Protein AF-A0A496REU6-F1 (afdb_monomer_lite)

Sequence (240 aa):
MQTIINQVLKFLKTIQIKPYLKYILNIKYWYVGDNMYIAKHKRVVKLPHREIDLGDWYLTDFIQPNSYGAESVTWEAWKRLINLYNNDIQQFIKLANIIGLYNMYIKELWNVVNVKIKYRYDDPIFQTSDFWLLPNETWYQKHGDCEDTTFLLLSAIYKVKEGWKDDIIAKEAIEYGCIGYYIDYKGTPYGHAFIIRRTDRIANGKWLWIETTLENEVPQYIWYLADFNKLIPVYFFTDV

Foldseek 3Di:
DVVVVVVVVVVVVVDDDDPPPPPPDDDDDDDDDDDDPFDWDWAWFDAPVDIDTPGIHTLQNLAALPDPLLVVLLVQLVVVLVVVCVVDVPVSVVLCVQQNPLLLSLLSSLQSLLAQAAEDDDDPRRVDPDNADRSNRRSVVSYDHQRNLLNVSNSNSVNVLVVCVVPPQSVQKDKKWFWDWFQDPVRDTDIGIWMWMFTCSPPNGAIWTRRRNHNHRDDSNDTHGDDCVGVPGDDIYDND

Structure (mmCIF, N/CA/C/O backbone):
data_AF-A0A496REU6-F1
#
_entry.id   AF-A0A496REU6-F1
#
loop_
_atom_site.group_PDB
_atom_site.id
_atom_site.type_symbol
_atom_site.label_atom_id
_atom_site.label_alt_id
_atom_site.label_comp_id
_atom_site.label_asym_id
_atom_site.label_entity_id
_atom_site.label_seq_id
_atom_site.pdbx_PDB_ins_code
_atom_site.Cartn_x
_atom_site.Cartn_y
_atom_site.Cartn_z
_atom_site.occupancy
_atom_site.B_iso_or_equiv
_atom_site.auth_seq_id
_atom_site.auth_comp_id
_atom_site.auth_asym_id
_atom_site.auth_atom_id
_atom_site.pdbx_PDB_model_num
ATOM 1 N N . MET A 1 1 ? 11.543 12.760 21.406 1.00 35.44 1 MET A N 1
ATOM 2 C CA . MET A 1 1 ? 11.556 11.301 21.660 1.00 35.44 1 MET A CA 1
ATOM 3 C C . MET A 1 1 ? 10.863 10.958 22.983 1.00 35.44 1 MET A C 1
ATOM 5 O O . MET A 1 1 ? 9.830 10.306 22.938 1.00 35.44 1 MET A O 1
ATOM 9 N N . GLN A 1 2 ? 11.303 11.509 24.125 1.00 26.48 2 GLN A N 1
ATOM 10 C CA . GLN A 1 2 ? 10.657 11.308 25.440 1.00 26.48 2 GLN A CA 1
ATOM 11 C C . GLN A 1 2 ? 9.178 11.756 25.504 1.00 26.48 2 GLN A C 1
ATOM 13 O O . GLN A 1 2 ? 8.355 11.132 26.165 1.00 26.48 2 GLN A O 1
ATOM 18 N N . THR A 1 3 ? 8.810 12.809 24.769 1.00 36.19 3 THR A N 1
ATOM 19 C CA . THR A 1 3 ? 7.444 13.368 24.740 1.00 36.19 3 THR A CA 1
ATOM 20 C C . THR A 1 3 ? 6.438 12.472 24.009 1.00 36.19 3 THR A C 1
ATOM 22 O O . THR A 1 3 ? 5.288 12.381 24.425 1.00 36.19 3 THR A O 1
ATOM 25 N N . ILE A 1 4 ? 6.886 11.764 22.966 1.00 37.94 4 ILE A N 1
ATOM 26 C CA . ILE A 1 4 ? 6.066 10.822 22.186 1.00 37.94 4 ILE A CA 1
ATOM 27 C C . ILE A 1 4 ? 5.808 9.563 23.018 1.00 37.94 4 ILE A C 1
ATOM 29 O O . ILE A 1 4 ? 4.675 9.108 23.118 1.00 37.94 4 ILE A O 1
ATOM 33 N N . ILE A 1 5 ? 6.839 9.071 23.711 1.00 36.56 5 ILE A N 1
ATOM 34 C CA . ILE A 1 5 ? 6.729 7.951 24.654 1.00 36.56 5 ILE A CA 1
ATOM 35 C C . ILE A 1 5 ? 5.719 8.285 25.763 1.00 36.56 5 ILE A C 1
ATOM 37 O O . ILE A 1 5 ? 4.839 7.482 26.057 1.00 36.56 5 ILE A O 1
ATOM 41 N N . ASN A 1 6 ? 5.755 9.500 26.317 1.00 35.94 6 ASN A N 1
ATOM 42 C CA . ASN A 1 6 ? 4.805 9.925 27.349 1.00 35.94 6 ASN A CA 1
ATOM 43 C C . ASN A 1 6 ? 3.356 10.068 26.837 1.00 35.94 6 ASN A C 1
ATOM 45 O O . ASN A 1 6 ? 2.420 9.831 27.601 1.00 35.94 6 ASN A O 1
ATOM 49 N N . GLN A 1 7 ? 3.151 10.415 25.563 1.00 39.28 7 GLN A N 1
ATOM 50 C CA . GLN A 1 7 ? 1.822 10.470 24.938 1.00 39.28 7 GLN A CA 1
ATOM 51 C C . GLN A 1 7 ? 1.268 9.069 24.639 1.00 39.28 7 GLN A C 1
ATOM 53 O O . GLN A 1 7 ? 0.109 8.797 24.955 1.00 39.28 7 GLN A O 1
ATOM 58 N N . VAL A 1 8 ? 2.111 8.153 24.151 1.00 39.00 8 VAL A N 1
ATOM 59 C CA . VAL A 1 8 ? 1.774 6.731 23.954 1.00 39.00 8 VAL A CA 1
ATOM 60 C C . VAL A 1 8 ? 1.437 6.063 25.292 1.00 39.00 8 VAL A C 1
ATOM 62 O O . VAL A 1 8 ? 0.420 5.389 25.410 1.00 39.00 8 VAL A O 1
ATOM 65 N N . LEU A 1 9 ? 2.205 6.330 26.352 1.00 39.06 9 LEU A N 1
ATOM 66 C CA . LEU A 1 9 ? 1.932 5.805 27.697 1.00 39.06 9 LEU A CA 1
ATOM 67 C C . LEU A 1 9 ? 0.636 6.357 28.312 1.00 39.06 9 LEU A C 1
ATOM 69 O O . LEU A 1 9 ? -0.009 5.669 29.104 1.00 39.06 9 LEU A O 1
ATOM 73 N N . LYS A 1 10 ? 0.232 7.584 27.961 1.00 41.50 10 LYS A N 1
ATOM 74 C CA . LYS A 1 10 ? -1.043 8.170 28.400 1.00 41.50 10 LYS A CA 1
ATOM 75 C C . LYS A 1 10 ? -2.233 7.534 27.671 1.00 41.50 10 LYS A C 1
ATOM 77 O O . LYS A 1 10 ? -3.241 7.268 28.314 1.00 41.50 10 LYS A O 1
ATOM 82 N N . PHE A 1 11 ? -2.072 7.221 26.384 1.00 42.72 11 PHE A N 1
ATOM 83 C CA . PHE A 1 11 ? -3.044 6.495 25.557 1.00 42.72 11 PHE A CA 1
ATOM 84 C C . PHE A 1 11 ? -3.219 5.028 25.996 1.00 42.72 11 PHE A C 1
ATOM 86 O O . PHE A 1 11 ? -4.341 4.540 26.127 1.00 42.72 11 PHE A O 1
ATOM 93 N N . LEU A 1 12 ? -2.124 4.342 26.333 1.00 39.41 12 LEU A N 1
ATOM 94 C CA . LEU A 1 12 ? -2.157 2.958 26.822 1.00 39.41 12 LEU A CA 1
ATOM 95 C C . LEU A 1 12 ? -2.794 2.828 28.217 1.00 39.41 12 LEU A C 1
ATOM 97 O O . LEU A 1 12 ? -3.397 1.804 28.526 1.00 39.41 12 LEU A O 1
ATOM 101 N N . LYS A 1 13 ? -2.726 3.873 29.056 1.00 43.59 13 LYS A N 1
ATOM 102 C CA . LYS A 1 13 ? -3.373 3.896 30.383 1.00 43.59 13 LYS A CA 1
ATOM 103 C C . LYS A 1 13 ? -4.898 4.026 30.333 1.00 43.59 13 LYS A C 1
ATOM 105 O O . LYS A 1 13 ? -5.556 3.704 31.318 1.00 43.59 13 LYS A O 1
ATOM 110 N N . THR A 1 14 ? -5.460 4.480 29.216 1.00 44.25 14 THR A N 1
ATOM 111 C CA . THR A 1 14 ? -6.912 4.628 29.021 1.00 44.25 14 THR A CA 1
ATOM 112 C C . THR A 1 14 ? -7.618 3.343 28.585 1.00 44.25 14 THR A C 1
ATOM 114 O O . THR A 1 14 ? -8.845 3.305 28.598 1.00 44.25 14 THR A O 1
ATOM 117 N N . ILE A 1 15 ? -6.883 2.278 28.249 1.00 35.75 15 ILE A N 1
ATOM 118 C CA . ILE A 1 15 ? -7.457 1.022 27.751 1.00 35.75 15 ILE A CA 1
ATOM 119 C C . ILE A 1 15 ? -7.247 -0.073 28.810 1.00 35.75 15 ILE A C 1
ATOM 121 O O . ILE A 1 15 ? -6.134 -0.541 29.043 1.00 35.75 15 ILE A O 1
ATOM 125 N N . GLN A 1 16 ? -8.319 -0.475 29.500 1.00 42.97 16 GLN A N 1
ATOM 126 C CA . GLN A 1 16 ? -8.291 -1.599 30.444 1.00 42.97 16 GLN A CA 1
ATOM 127 C C . GLN A 1 16 ? -8.088 -2.925 29.694 1.00 42.97 16 GLN A C 1
ATOM 129 O O . GLN A 1 16 ? -9.043 -3.511 29.193 1.00 42.97 16 GLN A O 1
ATOM 134 N N . ILE A 1 17 ? -6.862 -3.447 29.668 1.00 37.31 17 ILE A N 1
ATOM 135 C CA . ILE A 1 17 ? -6.575 -4.796 29.155 1.00 37.31 17 ILE A CA 1
ATOM 136 C C . ILE A 1 17 ? -5.819 -5.586 30.229 1.00 37.31 17 ILE A C 1
ATOM 138 O O . ILE A 1 17 ? -4.603 -5.727 30.200 1.00 37.31 17 ILE A O 1
ATOM 142 N N . LYS A 1 18 ? -6.564 -6.089 31.220 1.00 33.78 18 LYS A N 1
ATOM 143 C CA . LYS A 1 18 ? -6.085 -7.067 32.215 1.00 33.78 18 LYS A CA 1
ATOM 144 C C . LYS A 1 18 ? -6.446 -8.551 31.966 1.00 33.78 18 LYS A C 1
ATOM 146 O O . LYS A 1 18 ? -5.807 -9.367 32.622 1.00 33.78 18 LYS A O 1
ATOM 151 N N . PRO A 1 19 ? -7.372 -8.981 31.075 1.00 36.44 19 PRO A N 1
ATOM 152 C CA . PRO A 1 19 ? -7.779 -10.395 31.077 1.00 36.44 19 PRO A CA 1
ATOM 153 C C . PRO A 1 19 ? -7.073 -11.336 30.076 1.00 36.44 19 PRO A C 1
ATOM 155 O O . PRO A 1 19 ? -7.375 -12.525 30.080 1.00 36.44 19 PRO A O 1
ATOM 158 N N . TYR A 1 20 ? -6.133 -10.889 29.234 1.00 36.41 20 TYR A N 1
ATOM 159 C CA . TYR A 1 20 ? -5.699 -11.704 28.075 1.00 36.41 20 TYR A CA 1
ATOM 160 C C . TYR A 1 20 ? -4.388 -12.489 28.234 1.00 36.41 20 TYR A C 1
ATOM 162 O O . TYR A 1 20 ? -3.915 -13.099 27.281 1.00 36.41 20 TYR A O 1
ATOM 170 N N . LEU A 1 21 ? -3.846 -12.589 29.449 1.00 31.38 21 LEU A N 1
ATOM 171 C CA . LEU A 1 21 ? -2.622 -13.353 29.742 1.00 31.38 21 LEU A CA 1
ATOM 172 C C . LEU A 1 21 ? -2.768 -14.894 29.661 1.00 31.38 21 LEU A C 1
ATOM 174 O O . LEU A 1 21 ? -1.812 -15.607 29.947 1.00 31.38 21 LEU A O 1
ATOM 178 N N . LYS A 1 22 ? -3.938 -15.433 29.286 1.00 30.16 22 LYS A N 1
ATOM 179 C CA . LYS A 1 22 ? -4.248 -16.876 29.375 1.00 30.16 22 LYS A CA 1
ATOM 180 C C . LYS A 1 22 ? -4.144 -17.670 28.060 1.00 30.16 22 LYS A C 1
ATOM 182 O O . LYS A 1 22 ? -4.071 -18.891 28.119 1.00 30.16 22 LYS A O 1
ATOM 187 N N . TYR A 1 23 ? -4.134 -17.046 26.884 1.00 31.56 23 TYR A N 1
ATOM 188 C CA . TYR A 1 23 ? -4.385 -17.775 25.623 1.00 31.56 23 TYR A CA 1
ATOM 189 C C . TYR A 1 23 ? -3.130 -18.077 24.792 1.00 31.56 23 TYR A C 1
ATOM 191 O O . TYR A 1 23 ? -3.142 -18.033 23.565 1.00 31.56 23 TYR A O 1
ATOM 199 N N . ILE A 1 24 ? -2.047 -18.426 25.488 1.00 31.20 24 ILE A N 1
ATOM 200 C CA . ILE A 1 24 ? -0.881 -19.099 24.908 1.00 31.20 24 ILE A CA 1
ATOM 201 C C . ILE A 1 24 ? -1.306 -20.541 24.553 1.00 31.20 24 ILE A C 1
ATOM 203 O O . ILE A 1 24 ? -1.799 -21.244 25.432 1.00 31.20 24 ILE A O 1
ATOM 207 N N . LEU A 1 25 ? -1.073 -20.945 23.287 1.00 25.88 25 LEU A N 1
ATOM 208 C CA . LEU A 1 25 ? -1.181 -22.287 22.649 1.00 25.88 25 LEU A CA 1
ATOM 209 C C . LEU A 1 25 ? -2.387 -22.528 21.703 1.00 25.88 25 LEU A C 1
ATOM 211 O O . LEU A 1 25 ? -3.475 -22.859 22.163 1.00 25.88 25 LEU A O 1
ATOM 215 N N . ASN A 1 26 ? -2.158 -22.482 20.374 1.00 23.64 26 ASN A N 1
ATOM 216 C CA . ASN A 1 26 ? -2.183 -23.654 19.456 1.00 23.64 26 ASN A CA 1
ATOM 217 C C . ASN A 1 26 ? -2.411 -23.322 17.949 1.00 23.64 26 ASN A C 1
ATOM 219 O O . ASN A 1 26 ? -3.502 -22.940 17.548 1.00 23.64 26 ASN A O 1
ATOM 223 N N . ILE A 1 27 ? -1.348 -23.542 17.152 1.00 27.52 27 ILE A N 1
ATOM 224 C CA . ILE A 1 27 ? -1.185 -24.202 15.821 1.00 27.52 27 ILE A CA 1
ATOM 225 C C . ILE A 1 27 ? -2.319 -24.154 14.752 1.00 27.52 27 ILE A C 1
ATOM 227 O O . ILE A 1 27 ? -3.390 -24.706 14.984 1.00 27.52 27 ILE A O 1
ATOM 231 N N . LYS A 1 28 ? -2.013 -23.720 13.504 1.00 23.56 28 LYS A N 1
ATOM 232 C CA . LYS A 1 28 ? -1.796 -24.579 12.293 1.00 23.56 28 LYS A CA 1
ATOM 233 C C . LYS A 1 28 ? -1.690 -23.806 10.967 1.00 23.56 28 LYS A C 1
ATOM 235 O O . LYS A 1 28 ? -2.587 -23.069 10.580 1.00 23.56 28 LYS A O 1
ATOM 240 N N . TYR A 1 29 ? -0.569 -24.061 10.286 1.00 27.98 29 TYR A N 1
ATOM 241 C CA . TYR A 1 29 ? -0.265 -23.746 8.891 1.00 27.98 29 TYR A CA 1
ATOM 242 C C . TYR A 1 29 ? -1.290 -24.369 7.938 1.00 27.98 29 TYR A C 1
ATOM 244 O O . TYR A 1 29 ? -1.722 -25.503 8.156 1.00 27.98 29 TYR A O 1
ATOM 252 N N . TRP A 1 30 ? -1.602 -23.662 6.853 1.00 25.22 30 TRP A N 1
ATOM 253 C CA . TRP A 1 30 ? -2.281 -24.233 5.695 1.00 25.22 30 TRP A CA 1
ATOM 254 C C . TRP A 1 30 ? -1.249 -24.575 4.621 1.00 25.22 30 TRP A C 1
ATOM 256 O O . TRP A 1 30 ? -0.543 -23.706 4.122 1.00 25.22 30 TRP A O 1
ATOM 266 N N . TYR A 1 31 ? -1.169 -25.870 4.322 1.00 25.42 31 TYR A N 1
ATOM 267 C CA . TYR A 1 31 ? -0.430 -26.476 3.219 1.00 25.42 31 TYR A CA 1
ATOM 268 C C . TYR A 1 31 ? -1.451 -26.848 2.139 1.00 25.42 31 TYR A C 1
ATOM 270 O O . TYR A 1 31 ? -2.466 -27.468 2.467 1.00 25.42 31 TYR A O 1
ATOM 278 N N . VAL A 1 32 ? -1.186 -26.521 0.872 1.00 28.77 32 VAL A N 1
ATOM 279 C CA . VAL A 1 32 ? -1.941 -27.048 -0.276 1.00 28.77 32 VAL A CA 1
ATOM 280 C C . VAL A 1 32 ? -0.968 -27.367 -1.420 1.00 28.77 32 VAL A C 1
ATOM 282 O O . VAL A 1 32 ? -0.534 -26.462 -2.118 1.00 28.77 32 VAL A O 1
ATOM 285 N N . GLY A 1 33 ? -0.677 -28.660 -1.616 1.00 30.11 33 GLY A N 1
ATOM 286 C CA . GLY A 1 33 ? -0.256 -29.264 -2.895 1.00 30.11 33 GLY A CA 1
ATOM 287 C C . GLY A 1 33 ? 1.215 -29.130 -3.325 1.00 30.11 33 GLY A C 1
ATOM 288 O O . GLY A 1 33 ? 1.739 -28.035 -3.480 1.00 30.11 33 GLY A O 1
ATOM 289 N N . ASP A 1 34 ? 1.848 -30.267 -3.631 1.00 39.94 34 ASP A N 1
ATOM 290 C CA . ASP A 1 34 ? 3.277 -30.437 -3.965 1.00 39.94 34 ASP A CA 1
ATOM 291 C C . ASP A 1 34 ? 3.732 -29.900 -5.344 1.00 39.94 34 ASP A C 1
ATOM 293 O O . ASP A 1 34 ? 4.662 -30.433 -5.936 1.00 39.94 34 ASP A O 1
ATOM 297 N N . ASN A 1 35 ? 3.117 -28.843 -5.880 1.00 32.56 35 ASN A N 1
ATOM 298 C CA . ASN A 1 35 ? 3.646 -28.106 -7.036 1.00 32.56 35 ASN A CA 1
ATOM 299 C C . ASN A 1 35 ? 3.238 -26.630 -6.935 1.00 32.56 35 ASN A C 1
ATOM 301 O O . ASN A 1 35 ? 2.302 -26.174 -7.591 1.00 32.56 35 ASN A O 1
ATOM 305 N N . MET A 1 36 ? 3.945 -25.874 -6.092 1.00 42.69 36 MET A N 1
ATOM 306 C CA . MET A 1 36 ? 3.875 -24.415 -6.103 1.00 42.69 36 MET A CA 1
ATOM 307 C C . MET A 1 36 ? 4.468 -23.937 -7.432 1.00 42.69 36 MET A C 1
ATOM 309 O O . MET A 1 36 ? 5.669 -24.076 -7.659 1.00 42.69 36 MET A O 1
ATOM 313 N N . TYR A 1 37 ? 3.639 -23.411 -8.336 1.00 46.72 37 TYR A N 1
ATOM 314 C CA . TYR A 1 37 ? 4.149 -22.681 -9.493 1.00 46.72 37 TYR A CA 1
ATOM 315 C C . TYR A 1 37 ? 4.883 -21.455 -8.966 1.00 46.72 37 TYR A C 1
ATOM 317 O O . TYR A 1 37 ? 4.262 -20.492 -8.519 1.00 46.72 37 TYR A O 1
ATOM 325 N N . ILE A 1 38 ? 6.213 -21.515 -8.962 1.00 62.59 38 ILE A N 1
ATOM 326 C CA . ILE A 1 38 ? 7.015 -20.403 -8.484 1.00 62.59 38 ILE A CA 1
ATOM 327 C C . ILE A 1 38 ? 7.143 -19.390 -9.617 1.00 62.59 38 ILE A C 1
ATOM 329 O O . ILE A 1 38 ? 7.964 -19.552 -10.521 1.00 62.59 38 ILE A O 1
ATOM 333 N N . ALA A 1 39 ? 6.300 -18.361 -9.580 1.00 69.56 39 ALA A N 1
ATOM 334 C CA . ALA A 1 39 ? 6.393 -17.248 -10.508 1.00 69.56 39 ALA A CA 1
ATOM 335 C C . ALA A 1 39 ? 7.672 -16.446 -10.224 1.00 69.56 39 ALA A C 1
ATOM 337 O O . ALA A 1 39 ? 7.964 -16.082 -9.079 1.00 69.56 39 ALA A O 1
ATOM 338 N N . LYS A 1 40 ? 8.442 -16.196 -11.283 1.00 80.06 40 LYS A N 1
ATOM 339 C CA . LYS A 1 40 ? 9.656 -15.385 -11.255 1.00 80.06 40 LYS A CA 1
ATOM 340 C C . LYS A 1 40 ? 9.563 -14.293 -12.305 1.00 80.06 40 LYS A C 1
ATOM 342 O O . LYS A 1 40 ? 9.011 -14.526 -13.378 1.00 80.06 40 LYS A O 1
ATOM 347 N N . HIS A 1 41 ? 10.157 -13.148 -12.004 1.00 81.50 41 HIS A N 1
ATOM 348 C CA . HIS A 1 41 ? 10.352 -12.059 -12.946 1.00 81.50 41 HIS A CA 1
ATOM 349 C C . HIS A 1 41 ? 11.841 -11.810 -13.142 1.00 81.50 41 HIS A C 1
ATOM 351 O O . HIS A 1 41 ? 12.592 -11.715 -12.169 1.00 81.50 41 HIS A O 1
ATOM 357 N N . LYS A 1 42 ? 12.285 -11.703 -14.392 1.00 83.88 42 LYS A N 1
ATOM 358 C CA . LYS A 1 42 ? 13.681 -11.381 -14.684 1.00 83.88 42 LYS A CA 1
ATOM 359 C C . LYS A 1 42 ? 13.842 -9.869 -14.754 1.00 83.88 42 LYS A C 1
ATOM 361 O O . LYS A 1 42 ? 13.164 -9.209 -15.536 1.00 83.88 42 LYS A O 1
ATOM 366 N N . ARG A 1 43 ? 14.788 -9.319 -13.990 1.00 85.69 43 ARG A N 1
ATOM 367 C CA . ARG A 1 43 ? 15.099 -7.884 -14.039 1.00 85.69 43 ARG A CA 1
ATOM 368 C C . ARG A 1 43 ? 16.240 -7.637 -15.019 1.00 85.69 43 ARG A C 1
ATOM 370 O O . ARG A 1 43 ? 17.385 -7.983 -14.741 1.00 85.69 43 ARG A O 1
ATOM 377 N N . VAL A 1 44 ? 15.937 -7.016 -16.157 1.00 83.00 44 VAL A N 1
ATOM 378 C CA . VAL A 1 44 ? 16.931 -6.685 -17.190 1.00 83.00 44 VAL A CA 1
ATOM 379 C C . VAL A 1 44 ? 16.928 -5.189 -17.454 1.00 83.00 44 VAL A C 1
ATOM 381 O O . VAL A 1 44 ? 15.896 -4.622 -17.798 1.00 83.00 44 VAL A O 1
ATOM 384 N N . VAL A 1 45 ? 18.094 -4.554 -17.352 1.00 81.88 45 VAL A N 1
ATOM 385 C CA . VAL A 1 45 ? 18.282 -3.167 -17.793 1.00 81.88 45 VAL A CA 1
ATOM 386 C C . VAL A 1 45 ? 18.834 -3.182 -19.211 1.00 81.88 45 VAL A C 1
ATOM 388 O O . VAL A 1 45 ? 19.961 -3.634 -19.435 1.00 81.88 45 VAL A O 1
ATOM 391 N N . LYS A 1 46 ? 18.071 -2.660 -20.173 1.00 78.06 46 LYS A N 1
ATOM 392 C CA . LYS A 1 46 ? 18.553 -2.474 -21.545 1.00 78.06 46 LYS A CA 1
ATOM 393 C C . LYS A 1 46 ? 19.189 -1.099 -21.700 1.00 78.06 46 LYS A C 1
ATOM 395 O O . LYS A 1 46 ? 18.584 -0.078 -21.401 1.00 78.06 46 LYS A O 1
ATOM 400 N N . LEU A 1 47 ? 20.432 -1.084 -22.164 1.00 80.12 47 LEU A N 1
ATOM 401 C CA . LEU A 1 47 ? 21.179 0.112 -22.544 1.00 80.12 47 LEU A CA 1
ATOM 402 C C . LEU A 1 47 ? 21.404 0.084 -24.067 1.00 80.12 47 LEU A C 1
ATOM 404 O O . LEU A 1 47 ? 21.392 -1.000 -24.652 1.00 80.12 47 LEU A O 1
ATOM 408 N N . PRO A 1 48 ? 21.706 1.221 -24.726 1.00 81.19 48 PRO A N 1
ATOM 409 C CA . PRO A 1 48 ? 21.812 1.286 -26.191 1.00 81.19 48 PRO A CA 1
ATOM 410 C C . PRO A 1 48 ? 22.762 0.271 -26.850 1.00 81.19 48 PRO A C 1
ATOM 412 O O . PRO A 1 48 ? 22.615 -0.037 -28.030 1.00 81.19 48 PRO A O 1
ATOM 415 N N . HIS A 1 49 ? 23.754 -0.241 -26.113 1.00 87.19 49 HIS A N 1
ATOM 416 C CA . HIS A 1 49 ? 24.780 -1.152 -26.637 1.00 87.19 49 HIS A CA 1
ATOM 417 C C . HIS A 1 49 ? 24.989 -2.417 -25.796 1.00 87.19 49 HIS A C 1
ATOM 419 O O . HIS A 1 49 ? 25.902 -3.190 -26.083 1.00 87.19 49 HIS A O 1
ATOM 425 N N . ARG A 1 50 ? 24.208 -2.619 -24.728 1.00 84.94 50 ARG A N 1
ATOM 426 C CA . ARG A 1 50 ? 24.322 -3.805 -23.867 1.00 84.94 50 ARG A CA 1
ATOM 427 C C . ARG A 1 50 ? 23.068 -4.016 -23.034 1.00 84.94 50 ARG A C 1
ATOM 429 O O . ARG A 1 50 ? 22.368 -3.062 -22.718 1.00 84.94 50 ARG A O 1
ATOM 436 N N . GLU A 1 51 ? 22.873 -5.241 -22.579 1.00 86.50 51 GLU A N 1
ATOM 437 C CA . GLU A 1 51 ? 21.893 -5.570 -21.547 1.00 86.50 51 GLU A CA 1
ATOM 438 C C . GLU A 1 51 ? 22.623 -5.925 -20.248 1.00 86.50 51 GLU A C 1
ATOM 440 O O . GLU A 1 51 ? 23.713 -6.503 -20.272 1.00 86.50 51 GLU A O 1
ATOM 445 N N . ILE A 1 52 ? 22.046 -5.537 -19.114 1.00 86.19 52 ILE A N 1
ATOM 446 C CA . ILE A 1 52 ? 22.505 -5.934 -17.784 1.00 86.19 52 ILE A CA 1
ATOM 447 C C . ILE A 1 52 ? 21.414 -6.820 -17.184 1.00 86.19 52 ILE A C 1
ATOM 449 O O . ILE A 1 52 ? 20.343 -6.328 -16.831 1.00 86.19 52 ILE A O 1
ATOM 453 N N . ASP A 1 53 ? 21.691 -8.120 -17.093 1.00 87.88 53 ASP A N 1
ATOM 454 C CA . ASP A 1 53 ? 20.819 -9.109 -16.454 1.00 87.88 53 ASP A CA 1
ATOM 455 C C . ASP A 1 53 ? 21.084 -9.115 -14.939 1.00 87.88 53 ASP A C 1
ATOM 457 O O . ASP A 1 53 ? 22.199 -9.406 -14.497 1.00 87.88 53 ASP A O 1
ATOM 461 N N . LEU A 1 54 ? 20.073 -8.751 -14.146 1.00 86.12 54 LEU A N 1
ATOM 462 C CA . LEU A 1 54 ? 20.120 -8.738 -12.679 1.00 86.12 54 LEU A CA 1
ATOM 463 C C . LEU A 1 54 ? 19.577 -10.043 -12.067 1.00 86.12 54 LEU A C 1
ATOM 465 O O . LEU A 1 54 ? 19.391 -10.117 -10.849 1.00 86.12 54 LEU A O 1
ATOM 469 N N . GLY A 1 55 ? 19.332 -11.063 -12.894 1.00 86.19 55 GLY A N 1
ATOM 470 C CA . GLY A 1 55 ? 18.863 -12.384 -12.501 1.00 86.19 55 GLY A CA 1
ATOM 471 C C . GLY A 1 55 ? 17.343 -12.517 -12.430 1.00 86.19 55 GLY A C 1
ATOM 472 O O . GLY A 1 55 ? 16.586 -11.579 -12.696 1.00 86.19 55 GLY A O 1
ATOM 473 N N . ASP A 1 56 ? 16.913 -13.721 -12.053 1.00 86.00 56 ASP A N 1
ATOM 474 C CA . ASP A 1 56 ? 15.510 -14.049 -11.815 1.00 86.00 56 ASP A CA 1
ATOM 475 C C . ASP A 1 56 ? 15.146 -13.780 -10.352 1.00 86.00 56 ASP A C 1
ATOM 477 O O . ASP A 1 56 ? 15.816 -14.266 -9.438 1.00 86.00 56 ASP A O 1
ATOM 481 N N . TRP A 1 57 ? 14.059 -13.049 -10.146 1.00 85.69 57 TRP A N 1
ATOM 482 C CA . TRP A 1 57 ? 13.544 -12.654 -8.841 1.00 85.69 57 TRP A CA 1
ATOM 483 C C . TRP A 1 57 ? 12.215 -13.354 -8.592 1.00 85.69 57 TRP A C 1
ATOM 485 O O . TRP A 1 57 ? 11.377 -13.436 -9.491 1.00 85.69 57 TRP A O 1
ATOM 495 N N . TYR A 1 58 ? 11.996 -13.862 -7.385 1.00 86.31 58 TYR A N 1
ATOM 496 C CA . TYR A 1 58 ? 10.670 -14.307 -6.973 1.00 86.31 58 TYR A CA 1
ATOM 497 C C . TYR A 1 58 ? 9.737 -13.102 -6.865 1.00 86.31 58 TYR A C 1
ATOM 499 O O . TYR A 1 58 ? 10.169 -12.003 -6.523 1.00 86.31 58 TYR A O 1
ATOM 507 N N . LEU A 1 59 ? 8.438 -13.297 -7.108 1.00 83.12 59 LEU A N 1
ATOM 508 C CA . LEU A 1 59 ? 7.465 -12.210 -6.939 1.00 83.12 59 LEU A CA 1
ATOM 509 C C . LEU A 1 59 ? 7.498 -11.618 -5.516 1.00 83.12 59 LEU A C 1
ATOM 511 O O . LEU A 1 59 ? 7.374 -10.408 -5.344 1.00 83.12 59 LEU A O 1
ATOM 515 N N . THR A 1 60 ? 7.756 -12.447 -4.503 1.00 84.81 60 THR A N 1
ATOM 516 C CA . THR A 1 60 ? 7.926 -12.021 -3.104 1.00 84.81 60 THR A CA 1
ATOM 517 C C . THR A 1 60 ? 9.123 -11.093 -2.895 1.00 84.81 60 THR A C 1
ATOM 519 O O . THR A 1 60 ? 9.085 -10.257 -1.998 1.00 84.81 60 THR A O 1
ATOM 522 N N . ASP A 1 61 ? 10.165 -11.171 -3.729 1.00 89.69 61 ASP A N 1
ATOM 523 C CA . ASP A 1 61 ? 11.380 -10.362 -3.564 1.00 89.69 61 ASP A CA 1
ATOM 524 C C . ASP A 1 61 ? 11.136 -8.864 -3.840 1.00 89.69 61 ASP A C 1
ATOM 526 O O . ASP A 1 61 ? 11.908 -8.006 -3.393 1.00 89.69 61 ASP A O 1
ATOM 530 N N . PHE A 1 62 ? 10.050 -8.532 -4.549 1.00 92.06 62 PHE A N 1
ATOM 531 C CA . PHE A 1 62 ? 9.616 -7.155 -4.804 1.00 92.06 62 PHE A CA 1
ATOM 532 C C . PHE A 1 62 ? 8.902 -6.529 -3.598 1.00 92.06 62 PHE A C 1
ATOM 534 O O . PHE A 1 62 ? 8.797 -5.304 -3.506 1.00 92.06 62 PHE A O 1
ATOM 541 N N . ILE A 1 63 ? 8.460 -7.344 -2.636 1.00 95.31 63 ILE A N 1
ATOM 542 C CA . ILE A 1 63 ? 7.810 -6.883 -1.412 1.00 95.31 63 ILE A CA 1
ATOM 543 C C . ILE A 1 63 ? 8.852 -6.821 -0.297 1.00 95.31 63 ILE A C 1
ATOM 545 O O . ILE A 1 63 ? 9.295 -7.831 0.240 1.00 95.31 63 ILE A O 1
ATOM 549 N N . GLN A 1 64 ? 9.257 -5.605 0.072 1.00 96.25 64 GLN A N 1
ATOM 550 C CA . GLN A 1 64 ? 10.366 -5.363 0.996 1.00 96.25 64 GLN A CA 1
ATOM 551 C C . GLN A 1 64 ? 9.943 -4.468 2.171 1.00 96.25 64 GLN A C 1
ATOM 553 O O . GLN A 1 64 ? 10.301 -3.283 2.213 1.00 96.25 64 GLN A O 1
ATOM 558 N N . PRO A 1 65 ? 9.222 -5.007 3.175 1.00 96.25 65 PRO A N 1
ATOM 559 C CA . PRO A 1 65 ? 8.753 -4.227 4.324 1.00 96.25 65 PRO A CA 1
ATOM 560 C C . PRO A 1 65 ? 9.881 -3.603 5.154 1.00 96.25 65 PRO A C 1
ATOM 562 O O . PRO A 1 65 ? 9.709 -2.552 5.766 1.00 96.25 65 PRO A O 1
ATOM 565 N N . ASN A 1 66 ? 11.063 -4.223 5.151 1.00 95.12 66 ASN A N 1
ATOM 566 C CA . ASN A 1 66 ? 12.246 -3.748 5.877 1.00 95.12 66 ASN A CA 1
ATOM 567 C C . ASN A 1 66 ? 13.165 -2.846 5.031 1.00 95.12 66 ASN A C 1
ATOM 569 O O . ASN A 1 66 ? 14.331 -2.655 5.371 1.00 95.12 66 ASN A O 1
ATOM 573 N N . SER A 1 67 ? 12.654 -2.293 3.929 1.00 96.81 67 SER A N 1
ATOM 574 C CA . SER A 1 67 ? 13.373 -1.334 3.088 1.00 96.81 67 SER A CA 1
ATOM 575 C C . SER A 1 67 ? 13.285 0.100 3.637 1.00 96.81 67 SER A C 1
ATOM 577 O O . SER A 1 67 ? 12.345 0.464 4.348 1.00 96.81 67 SER A O 1
ATOM 579 N N . TYR A 1 68 ? 14.251 0.948 3.271 1.00 97.50 68 TYR A N 1
ATOM 580 C CA . TYR A 1 68 ? 14.230 2.378 3.600 1.00 97.50 68 TYR A CA 1
ATOM 581 C C . TYR A 1 68 ? 13.034 3.100 2.958 1.00 97.50 68 TYR A C 1
ATOM 583 O O . TYR A 1 68 ? 12.459 4.002 3.570 1.00 97.50 68 TYR A O 1
ATOM 591 N N . GLY A 1 69 ? 12.641 2.700 1.745 1.00 97.94 69 GLY A N 1
ATOM 592 C CA . GLY A 1 69 ? 11.464 3.219 1.052 1.00 97.94 69 GLY A CA 1
ATOM 593 C C . GLY A 1 69 ? 10.183 2.961 1.840 1.00 97.94 69 GLY A C 1
ATOM 594 O O . GLY A 1 69 ? 9.450 3.908 2.127 1.00 97.94 69 GLY A O 1
ATOM 595 N N . ALA A 1 70 ? 9.962 1.714 2.273 1.00 98.12 70 ALA A N 1
ATOM 596 C CA . ALA A 1 70 ? 8.817 1.359 3.109 1.00 98.12 70 ALA A CA 1
ATOM 597 C C . ALA A 1 70 ? 8.807 2.154 4.428 1.00 98.12 70 ALA A C 1
ATOM 599 O O . ALA A 1 70 ? 7.811 2.802 4.739 1.00 98.12 70 ALA A O 1
ATOM 600 N N . GLU A 1 71 ? 9.928 2.190 5.157 1.00 97.31 71 GLU A N 1
ATOM 601 C CA . GLU A 1 71 ? 10.074 2.955 6.411 1.00 97.31 71 GLU A CA 1
ATOM 602 C C . GLU A 1 71 ? 9.808 4.462 6.221 1.00 97.31 71 GLU A C 1
ATOM 604 O O . GLU A 1 71 ? 9.208 5.129 7.065 1.00 97.31 71 GLU A O 1
ATOM 609 N N . SER A 1 72 ? 10.225 5.025 5.088 1.00 98.44 72 SER A N 1
ATOM 610 C CA . SER A 1 72 ? 9.999 6.440 4.797 1.00 98.44 72 SER A CA 1
ATOM 611 C C . SER A 1 72 ? 8.520 6.744 4.555 1.00 98.44 72 SER A C 1
ATOM 613 O O . SER A 1 72 ? 8.010 7.744 5.067 1.00 98.44 72 SER A O 1
ATOM 615 N N . VAL A 1 73 ? 7.816 5.870 3.826 1.00 98.56 73 VAL A N 1
ATOM 616 C CA . VAL A 1 73 ? 6.367 5.988 3.606 1.00 98.56 73 VAL A CA 1
ATOM 617 C C . VAL A 1 73 ? 5.611 5.859 4.929 1.00 98.56 73 VAL A C 1
ATOM 619 O O . VAL A 1 73 ? 4.750 6.695 5.215 1.00 98.56 73 VAL A O 1
ATOM 622 N N . THR A 1 74 ? 5.956 4.881 5.776 1.00 98.12 74 THR A N 1
ATOM 623 C CA . THR A 1 74 ? 5.296 4.709 7.081 1.00 98.12 74 THR A CA 1
ATOM 624 C C . THR A 1 74 ? 5.480 5.926 7.980 1.00 98.12 74 THR A C 1
ATOM 626 O O . THR A 1 74 ? 4.515 6.377 8.608 1.00 98.12 74 THR A O 1
ATOM 629 N N . TRP A 1 75 ? 6.677 6.513 8.009 1.00 96.69 75 TRP A N 1
ATOM 630 C CA . TRP A 1 75 ? 6.959 7.704 8.802 1.00 96.69 75 TRP A CA 1
ATOM 631 C C . TRP A 1 75 ? 6.221 8.949 8.299 1.00 96.69 75 TRP A C 1
ATOM 633 O O . TRP A 1 75 ? 5.667 9.708 9.101 1.00 96.69 75 TRP A O 1
ATOM 643 N N . GLU A 1 76 ? 6.180 9.176 6.982 1.00 98.38 76 GLU A N 1
ATOM 644 C CA . GLU A 1 76 ? 5.417 10.292 6.411 1.00 98.38 76 GLU A CA 1
ATOM 645 C C . GLU A 1 76 ? 3.914 10.143 6.667 1.00 98.38 76 GLU A C 1
ATOM 647 O O . GLU A 1 76 ? 3.264 11.107 7.080 1.00 98.38 76 GLU A O 1
ATOM 652 N N . ALA A 1 77 ? 3.370 8.938 6.512 1.00 98.19 77 ALA A N 1
ATOM 653 C CA . ALA A 1 77 ? 1.963 8.668 6.776 1.00 98.19 77 ALA A CA 1
ATOM 654 C C . ALA A 1 77 ? 1.617 8.847 8.260 1.00 98.19 77 ALA A C 1
ATOM 656 O O . ALA A 1 77 ? 0.578 9.421 8.586 1.00 98.19 77 ALA A O 1
ATOM 657 N N . TRP A 1 78 ? 2.513 8.452 9.171 1.00 96.62 78 TRP A N 1
ATOM 658 C CA . TRP A 1 78 ? 2.321 8.674 10.605 1.00 96.62 78 TRP A CA 1
ATOM 659 C C . TRP A 1 78 ? 2.251 10.165 10.937 1.00 96.62 78 TRP A C 1
ATOM 661 O O . TRP A 1 78 ? 1.350 10.605 11.649 1.00 96.62 78 TRP A O 1
ATOM 671 N N . LYS A 1 79 ? 3.160 10.973 10.375 1.00 96.00 79 LYS A N 1
ATOM 672 C CA . LYS A 1 79 ? 3.127 12.435 10.537 1.00 96.00 79 LYS A CA 1
ATOM 673 C C . LYS A 1 79 ? 1.802 13.026 10.061 1.00 96.00 79 LYS A C 1
ATOM 675 O O . LYS A 1 79 ? 1.233 13.865 10.755 1.00 96.00 79 LYS A O 1
ATOM 680 N N . ARG A 1 80 ? 1.304 12.584 8.904 1.00 96.69 80 ARG A N 1
ATOM 681 C CA . ARG A 1 80 ? 0.019 13.041 8.357 1.00 96.69 80 ARG A CA 1
ATOM 682 C C . ARG A 1 80 ? -1.149 12.654 9.262 1.00 96.69 80 ARG A C 1
ATOM 684 O O . ARG A 1 80 ? -1.976 13.505 9.575 1.00 96.69 80 ARG A O 1
ATOM 691 N N . LEU A 1 81 ? -1.158 11.428 9.780 1.00 93.75 81 LEU A N 1
ATOM 692 C CA . LEU A 1 81 ? -2.175 10.950 10.715 1.00 93.75 81 LEU A CA 1
ATOM 693 C C . LEU A 1 81 ? -2.181 11.741 12.037 1.00 93.75 81 LEU A C 1
ATOM 695 O O . LEU A 1 81 ? -3.244 12.114 12.533 1.00 93.75 81 LEU A O 1
ATOM 699 N N . ILE A 1 82 ? -1.003 12.065 12.581 1.00 93.00 82 ILE A N 1
ATOM 700 C CA . ILE A 1 82 ? -0.870 12.925 13.768 1.00 93.00 82 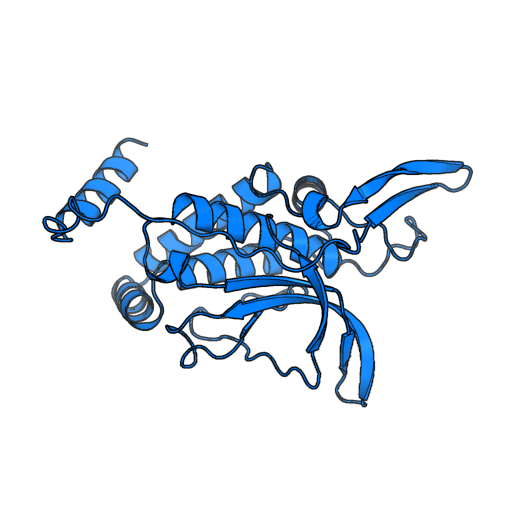ILE A CA 1
ATOM 701 C C . ILE A 1 82 ? -1.337 14.358 13.480 1.00 93.00 82 ILE A C 1
ATOM 703 O O . ILE A 1 82 ? -1.977 14.976 14.331 1.00 93.00 82 ILE A O 1
ATOM 707 N N . ASN A 1 83 ? -1.075 14.890 12.285 1.00 93.75 83 ASN A N 1
ATOM 708 C CA . ASN A 1 83 ? -1.592 16.201 11.893 1.00 93.75 83 ASN A CA 1
ATOM 709 C C . ASN A 1 83 ? -3.125 16.205 11.810 1.00 93.75 83 ASN A C 1
ATOM 711 O O . ASN A 1 83 ? -3.741 17.152 12.289 1.00 93.75 83 ASN A O 1
ATOM 715 N N . LEU A 1 84 ? -3.747 15.142 11.285 1.00 90.88 84 LEU A N 1
ATOM 716 C CA . LEU A 1 84 ? -5.208 14.994 11.302 1.00 90.88 84 LEU A CA 1
ATOM 717 C C . LEU A 1 84 ? -5.759 15.021 12.734 1.00 90.88 84 LEU A C 1
ATOM 719 O O . LEU A 1 84 ? -6.709 15.751 13.005 1.00 90.88 84 LEU A O 1
ATOM 723 N N . TYR A 1 85 ? -5.130 14.284 13.655 1.00 91.88 85 TYR A N 1
ATOM 724 C CA . TYR A 1 85 ? -5.496 14.294 15.075 1.00 91.88 85 TYR A CA 1
ATOM 725 C C . TYR A 1 85 ? -5.386 15.693 15.703 1.00 91.88 85 TYR A C 1
ATOM 727 O O . TYR A 1 85 ? -6.283 16.115 16.431 1.00 91.88 85 TYR A O 1
ATOM 735 N N . ASN A 1 86 ? -4.300 16.416 15.419 1.00 93.06 86 ASN A N 1
ATOM 736 C CA . ASN A 1 86 ? -4.063 17.746 15.984 1.00 93.06 86 ASN A CA 1
ATOM 737 C C . ASN A 1 86 ? -5.012 18.810 15.417 1.00 93.06 86 ASN A C 1
ATOM 739 O O . ASN A 1 86 ? -5.365 19.743 16.134 1.00 93.06 86 ASN A O 1
ATOM 743 N N . ASN A 1 87 ? -5.412 18.678 14.150 1.00 95.12 87 ASN A N 1
ATOM 744 C CA . ASN A 1 87 ? -6.275 19.648 13.478 1.00 95.12 87 ASN A CA 1
ATOM 745 C C . ASN A 1 87 ? -7.752 19.473 13.855 1.00 95.12 87 ASN A C 1
ATOM 747 O O . ASN A 1 87 ? -8.447 20.467 14.051 1.00 95.12 87 ASN A O 1
ATOM 751 N N . ASP A 1 88 ? -8.232 18.230 13.962 1.00 93.88 88 ASP A N 1
ATOM 752 C CA . ASP A 1 88 ? -9.613 17.930 14.348 1.00 93.88 88 ASP A CA 1
ATOM 753 C C . ASP A 1 88 ? -9.702 16.604 15.116 1.00 93.88 88 ASP A C 1
ATOM 755 O O . ASP A 1 88 ? -9.991 15.529 14.579 1.00 93.88 88 ASP A O 1
ATOM 759 N N . ILE A 1 89 ? -9.468 16.695 16.425 1.00 94.12 89 ILE A N 1
ATOM 760 C CA . ILE A 1 89 ? -9.498 15.546 17.332 1.00 94.12 89 ILE A CA 1
ATOM 761 C C . ILE A 1 89 ? -10.863 14.846 17.364 1.00 94.12 89 ILE A C 1
ATOM 763 O O . ILE A 1 89 ? -10.923 13.623 17.498 1.00 94.12 89 ILE A O 1
ATOM 767 N N . GLN A 1 90 ? -11.965 15.593 17.244 1.00 95.25 90 GLN A N 1
ATOM 768 C CA . GLN A 1 90 ? -13.310 15.022 17.346 1.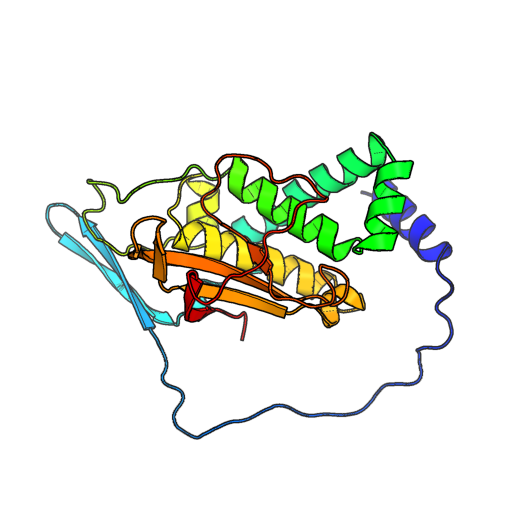00 95.25 90 GLN A CA 1
ATOM 769 C C . GLN A 1 90 ? -13.617 14.171 16.120 1.00 95.25 90 GLN A C 1
ATOM 771 O O . GLN A 1 90 ? -14.053 13.022 16.247 1.00 95.25 90 GLN A O 1
ATOM 776 N N . GLN A 1 91 ? -13.321 14.699 14.933 1.00 93.31 91 GLN A N 1
ATOM 777 C CA . GLN A 1 91 ? -13.477 13.957 13.693 1.00 93.31 91 GLN A CA 1
ATOM 778 C C . GLN A 1 91 ? -12.513 12.766 13.627 1.00 93.31 91 GLN A C 1
ATOM 780 O O . GLN A 1 91 ? -12.921 11.685 13.199 1.00 93.31 91 GLN A O 1
ATOM 785 N N . PHE A 1 92 ? -11.276 12.920 14.112 1.00 93.56 92 PHE A N 1
ATOM 786 C CA . PHE A 1 92 ? -10.309 11.826 14.209 1.00 93.56 92 PHE A CA 1
ATOM 787 C C . PHE A 1 92 ? -10.831 10.671 15.071 1.00 93.56 92 PHE A C 1
ATOM 789 O O . PHE A 1 92 ? -10.867 9.532 14.609 1.00 93.56 92 PHE A O 1
ATOM 796 N N . ILE A 1 93 ? -11.280 10.952 16.302 1.00 94.56 93 ILE A N 1
ATOM 797 C CA . ILE A 1 93 ? -11.812 9.929 17.218 1.00 94.56 93 ILE A CA 1
ATOM 798 C C . ILE A 1 93 ? -13.049 9.263 16.613 1.00 94.5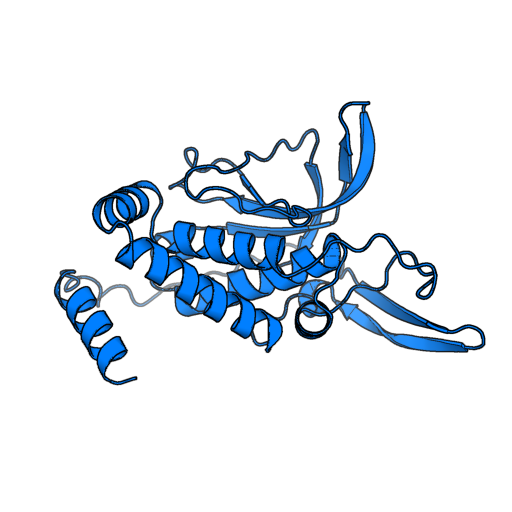6 93 ILE A C 1
ATOM 800 O O . ILE A 1 93 ? -13.184 8.040 16.664 1.00 94.56 93 ILE A O 1
ATOM 804 N N . LYS A 1 94 ? -13.943 10.050 16.005 1.00 95.69 94 LYS A N 1
ATOM 805 C CA . LYS A 1 94 ? -15.137 9.528 15.336 1.00 95.69 94 LYS A CA 1
ATOM 806 C C . LYS A 1 94 ? -14.768 8.539 14.228 1.00 95.69 94 LYS A C 1
ATOM 808 O O . LYS A 1 94 ? -15.311 7.438 14.205 1.00 95.69 94 LYS A O 1
ATOM 813 N N . LEU A 1 95 ? -13.841 8.903 13.342 1.00 94.62 95 LEU A N 1
ATOM 814 C CA . LEU A 1 95 ? -13.347 8.021 12.279 1.00 94.62 95 LEU A CA 1
ATOM 815 C C . LEU A 1 95 ? -12.675 6.770 12.854 1.00 94.62 95 LEU A C 1
ATOM 817 O O . LEU A 1 95 ? -13.024 5.663 12.448 1.00 94.62 95 LEU A O 1
ATOM 821 N N . ALA A 1 96 ? -11.788 6.925 13.838 1.00 94.25 96 ALA A N 1
ATOM 822 C CA . ALA A 1 96 ? -11.082 5.811 14.466 1.00 94.25 96 ALA A CA 1
ATOM 823 C C . ALA A 1 96 ? -12.044 4.809 15.122 1.00 94.25 96 ALA A C 1
ATOM 825 O O . ALA A 1 96 ? -11.820 3.606 15.037 1.00 94.25 96 ALA A O 1
ATOM 826 N N . ASN A 1 97 ? -13.146 5.273 15.713 1.00 94.81 97 ASN A N 1
ATOM 827 C CA . ASN A 1 97 ? -14.168 4.391 16.279 1.00 94.81 97 ASN A CA 1
ATOM 828 C C . ASN A 1 97 ? -14.968 3.633 15.208 1.00 94.81 97 ASN A C 1
ATOM 830 O O . ASN A 1 97 ? -15.390 2.502 15.449 1.00 94.81 97 ASN A O 1
ATOM 834 N N . ILE A 1 98 ? -15.190 4.247 14.040 1.00 94.69 98 ILE A N 1
ATOM 835 C CA . ILE A 1 98 ? -15.944 3.635 12.939 1.00 94.69 98 ILE A CA 1
ATOM 836 C C . ILE A 1 98 ? -15.070 2.614 12.208 1.00 94.69 98 ILE A C 1
ATOM 838 O O . ILE A 1 98 ? -15.416 1.435 12.158 1.00 94.69 98 ILE A O 1
ATOM 842 N N . ILE A 1 99 ? -13.939 3.062 11.654 1.00 95.31 99 ILE A N 1
ATOM 843 C CA . ILE A 1 99 ? -13.113 2.245 10.757 1.00 95.31 99 ILE A CA 1
ATOM 844 C C . ILE A 1 99 ? -11.857 1.686 11.423 1.00 95.31 99 ILE A C 1
ATOM 846 O O . ILE A 1 99 ? -11.257 0.771 10.879 1.00 95.31 99 ILE A O 1
ATOM 850 N N . GLY A 1 100 ? -11.456 2.173 12.595 1.00 95.81 100 GLY A N 1
ATOM 851 C CA . GLY A 1 100 ? -10.211 1.766 13.248 1.00 95.81 100 GLY A CA 1
ATOM 852 C C . GLY A 1 100 ? -9.007 2.616 12.862 1.00 95.81 100 GLY A C 1
ATOM 853 O O . GLY A 1 100 ? -8.854 3.036 11.714 1.00 95.81 100 GLY A O 1
ATOM 854 N N . LEU A 1 101 ? -8.105 2.817 13.825 1.00 95.94 101 LEU A N 1
ATOM 855 C CA . LEU A 1 101 ? -6.884 3.598 13.625 1.00 95.94 101 LEU A CA 1
ATOM 856 C C . LEU A 1 101 ? -5.935 2.951 12.604 1.00 95.94 101 LEU A C 1
ATOM 858 O O . LEU A 1 101 ? -5.333 3.665 11.805 1.00 95.94 101 LEU A O 1
ATOM 862 N N . TYR A 1 102 ? -5.860 1.615 12.572 1.00 97.31 102 TYR A N 1
ATOM 863 C CA . TYR A 1 102 ? -5.092 0.889 11.558 1.00 97.31 102 TYR A CA 1
ATOM 864 C C . TYR A 1 102 ? -5.540 1.269 10.140 1.00 97.31 102 TYR A C 1
ATOM 866 O O . TYR A 1 102 ? -4.727 1.695 9.328 1.00 97.31 102 TYR A O 1
ATOM 874 N N . ASN A 1 103 ? -6.845 1.231 9.856 1.00 97.81 103 ASN A N 1
ATOM 875 C CA . ASN A 1 103 ? -7.375 1.592 8.538 1.00 97.81 103 ASN A CA 1
ATOM 876 C C . ASN A 1 103 ? -7.117 3.061 8.171 1.00 97.81 103 ASN A C 1
ATOM 878 O O . ASN A 1 103 ? -6.797 3.353 7.018 1.00 97.81 103 ASN A O 1
ATOM 882 N N . MET A 1 104 ? -7.198 3.977 9.141 1.00 98.19 104 MET A N 1
ATOM 883 C CA . MET A 1 104 ? -6.822 5.379 8.917 1.00 98.19 104 MET A CA 1
ATOM 884 C C . MET A 1 104 ? -5.343 5.522 8.547 1.00 98.19 104 MET A C 1
ATOM 886 O O . MET A 1 104 ? -5.000 6.323 7.678 1.00 98.19 104 MET A O 1
ATOM 890 N N . TYR A 1 105 ? -4.468 4.727 9.169 1.00 98.31 105 TYR A N 1
ATOM 891 C CA . TYR A 1 105 ? -3.040 4.735 8.869 1.00 98.31 105 TYR A CA 1
ATOM 892 C C . TYR A 1 105 ? -2.759 4.186 7.465 1.00 98.31 105 TYR A C 1
ATOM 894 O O . TYR A 1 105 ? -2.048 4.827 6.696 1.00 98.31 105 TYR A O 1
ATOM 902 N N . ILE A 1 106 ? -3.391 3.074 7.079 1.00 98.31 106 ILE A N 1
ATOM 903 C CA . ILE A 1 106 ? -3.286 2.516 5.720 1.00 98.31 106 ILE A CA 1
ATOM 904 C C . ILE A 1 106 ? -3.721 3.534 4.664 1.00 98.31 106 ILE A C 1
ATOM 906 O O . ILE A 1 106 ? -3.069 3.674 3.630 1.00 98.31 106 ILE A O 1
ATOM 910 N N . LYS A 1 107 ? -4.783 4.297 4.937 1.00 98.00 107 LYS A N 1
ATOM 911 C CA . LYS A 1 107 ? -5.205 5.384 4.053 1.00 98.00 107 LYS A CA 1
ATOM 912 C C . LYS A 1 107 ? -4.135 6.470 3.911 1.00 98.00 107 LYS A C 1
ATOM 914 O O . LYS A 1 107 ? -3.921 6.960 2.808 1.00 98.00 107 LYS A O 1
ATOM 919 N N . GLU A 1 108 ? -3.441 6.832 4.988 1.00 98.50 108 GLU A N 1
ATOM 920 C CA . GLU A 1 108 ? -2.342 7.796 4.887 1.00 98.50 108 GLU A CA 1
ATOM 921 C C . GLU A 1 108 ? -1.119 7.227 4.158 1.00 98.50 108 GLU A C 1
ATOM 923 O O . GLU A 1 108 ? -0.483 7.977 3.424 1.00 98.50 108 GLU A O 1
ATOM 928 N N . LEU A 1 109 ? -0.813 5.926 4.272 1.00 98.75 109 LEU A N 1
ATOM 929 C CA . LEU A 1 109 ? 0.220 5.289 3.433 1.00 98.75 109 LEU A CA 1
ATOM 930 C C . LEU A 1 109 ? -0.131 5.432 1.952 1.00 98.75 109 LEU A C 1
ATOM 932 O O . LEU A 1 109 ? 0.703 5.853 1.152 1.00 98.75 109 LEU A O 1
ATOM 936 N N . TRP A 1 110 ? -1.385 5.124 1.615 1.00 98.50 110 TRP A N 1
ATOM 937 C CA . TRP A 1 110 ? -1.907 5.253 0.262 1.00 98.50 110 TRP A CA 1
ATOM 938 C C . TRP A 1 110 ? -1.764 6.694 -0.250 1.00 98.50 110 TRP A C 1
ATOM 940 O O . TRP A 1 110 ? -1.172 6.919 -1.303 1.00 98.50 110 TRP A O 1
ATOM 950 N N . ASN A 1 111 ? -2.187 7.684 0.538 1.00 98.31 111 ASN A N 1
ATOM 951 C CA . ASN A 1 111 ? -2.079 9.096 0.161 1.00 98.31 111 ASN A CA 1
ATOM 952 C C . ASN A 1 111 ? -0.632 9.590 0.038 1.00 98.31 111 ASN A C 1
ATOM 954 O O . ASN A 1 111 ? -0.345 10.419 -0.825 1.00 98.31 111 ASN A O 1
ATOM 958 N N . VAL A 1 112 ? 0.291 9.092 0.868 1.00 98.38 112 VAL A N 1
ATOM 959 C CA . VAL A 1 112 ? 1.721 9.400 0.718 1.00 98.38 112 VAL A CA 1
ATOM 960 C C . VAL A 1 112 ? 2.218 8.921 -0.637 1.00 98.38 112 VAL A C 1
ATOM 962 O O . VAL A 1 112 ? 2.848 9.706 -1.341 1.00 98.38 112 VAL A O 1
ATOM 965 N N . VAL A 1 113 ? 1.923 7.675 -1.016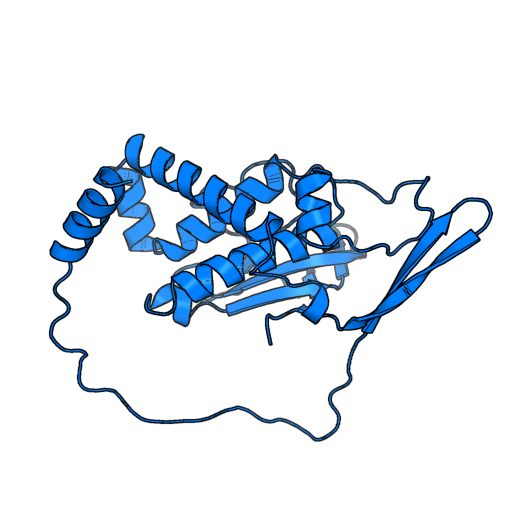 1.00 98.12 113 VAL A N 1
ATOM 966 C CA . VAL A 1 113 ? 2.369 7.124 -2.303 1.00 98.12 113 VAL A CA 1
ATOM 967 C C . VAL A 1 113 ? 1.757 7.905 -3.470 1.00 98.12 113 VAL A C 1
ATOM 969 O O . VAL A 1 113 ? 2.526 8.413 -4.283 1.00 98.12 113 VAL A O 1
ATOM 972 N N . ASN A 1 114 ? 0.437 8.130 -3.477 1.00 96.25 114 ASN A N 1
ATOM 973 C CA . ASN A 1 114 ? -0.259 8.872 -4.542 1.00 96.25 114 ASN A CA 1
ATOM 974 C C . ASN A 1 114 ? 0.333 10.266 -4.802 1.00 96.25 114 ASN A C 1
ATOM 976 O O . ASN A 1 114 ? 0.440 10.733 -5.932 1.00 96.25 114 ASN A O 1
ATOM 980 N N . VAL A 1 115 ? 0.694 10.985 -3.736 1.00 96.25 115 VAL A N 1
ATOM 981 C CA . VAL A 1 115 ? 1.145 12.377 -3.867 1.00 96.25 115 VAL A CA 1
ATOM 982 C C . VAL A 1 115 ? 2.646 12.468 -4.138 1.00 96.25 115 VAL A C 1
ATOM 984 O O . VAL A 1 115 ? 3.093 13.381 -4.841 1.00 96.25 115 VAL A O 1
ATOM 987 N N . LYS A 1 116 ? 3.440 11.564 -3.552 1.00 96.75 116 LYS A N 1
ATOM 988 C CA . LYS A 1 116 ? 4.909 11.642 -3.569 1.00 96.75 116 LYS A CA 1
ATOM 989 C C . LYS A 1 116 ? 5.549 10.904 -4.734 1.00 96.75 116 LYS A C 1
ATOM 991 O O . LYS A 1 116 ? 6.676 11.259 -5.074 1.00 96.75 116 LYS A O 1
ATOM 996 N N . ILE A 1 117 ? 4.891 9.892 -5.288 1.00 96.44 117 ILE A N 1
ATOM 997 C CA . ILE A 1 117 ? 5.403 9.120 -6.419 1.00 96.44 117 ILE A CA 1
ATOM 998 C C . ILE A 1 117 ? 4.627 9.550 -7.655 1.00 96.44 117 ILE A C 1
ATOM 1000 O O . ILE A 1 117 ? 3.420 9.352 -7.738 1.00 96.44 117 ILE A O 1
ATOM 1004 N N . LYS A 1 118 ? 5.309 10.205 -8.592 1.00 92.44 118 LYS A N 1
ATOM 1005 C CA . LYS A 1 118 ? 4.694 10.647 -9.841 1.00 92.44 118 LYS A CA 1
ATOM 1006 C C . LYS A 1 118 ? 4.582 9.486 -10.807 1.00 92.44 118 LYS A C 1
ATOM 1008 O O . LYS A 1 118 ? 5.540 8.733 -10.981 1.00 92.44 118 LYS A O 1
ATOM 1013 N N . TYR A 1 119 ? 3.408 9.364 -11.418 1.00 86.44 119 TYR A N 1
ATOM 1014 C CA . TYR A 1 119 ? 3.168 8.288 -12.355 1.00 86.44 119 TYR A CA 1
ATOM 1015 C C . TYR A 1 119 ? 4.066 8.475 -13.573 1.00 86.44 119 TYR A C 1
ATOM 1017 O O . TYR A 1 119 ? 4.092 9.542 -14.194 1.00 86.44 119 TYR A O 1
ATOM 1025 N N . ARG A 1 120 ? 4.827 7.437 -13.899 1.00 79.75 120 ARG A N 1
ATOM 1026 C CA . ARG A 1 120 ? 5.661 7.391 -15.092 1.00 79.75 120 ARG A CA 1
ATOM 1027 C C . ARG A 1 120 ? 5.090 6.320 -16.007 1.00 79.75 120 ARG A C 1
ATOM 1029 O O . ARG A 1 120 ? 5.086 5.152 -15.653 1.00 79.75 120 ARG A O 1
ATOM 1036 N N . TYR A 1 121 ? 4.642 6.734 -17.186 1.00 69.19 121 TYR A N 1
ATOM 1037 C CA . TYR A 1 121 ? 4.417 5.809 -18.295 1.00 69.19 121 TYR A CA 1
ATOM 1038 C C . TYR A 1 121 ? 5.771 5.292 -18.781 1.00 69.19 121 TYR A C 1
ATOM 1040 O O . TYR A 1 121 ? 6.730 6.066 -18.752 1.00 69.19 121 TYR A O 1
ATOM 1048 N N . ASP A 1 122 ? 5.838 4.041 -19.236 1.00 57.78 122 ASP A N 1
ATOM 1049 C CA . ASP A 1 122 ? 7.064 3.403 -19.732 1.00 57.78 122 ASP A CA 1
ATOM 1050 C C . ASP A 1 122 ? 7.990 4.376 -20.476 1.00 57.78 122 ASP A C 1
ATOM 1052 O O . ASP A 1 122 ? 7.636 4.984 -21.491 1.00 57.78 122 ASP A O 1
ATOM 1056 N N . ASP A 1 123 ? 9.188 4.556 -19.921 1.00 48.94 123 ASP A N 1
ATOM 1057 C CA . ASP A 1 123 ? 10.158 5.532 -20.401 1.00 48.94 123 ASP A CA 1
ATOM 1058 C C . ASP A 1 123 ? 10.806 5.043 -21.713 1.00 48.94 123 ASP A C 1
ATOM 1060 O O . ASP A 1 123 ? 11.320 3.916 -21.771 1.00 48.94 123 ASP A O 1
ATOM 1064 N N . PRO A 1 124 ? 10.890 5.884 -22.761 1.00 48.50 124 PRO A N 1
ATOM 1065 C CA . PRO A 1 124 ? 11.611 5.555 -23.988 1.00 48.50 124 PRO A CA 1
ATOM 1066 C C . PRO A 1 124 ? 13.133 5.395 -23.814 1.00 48.50 124 PRO A C 1
ATOM 1068 O O . PRO A 1 124 ? 13.793 5.028 -24.785 1.00 48.50 124 PRO A O 1
ATOM 1071 N N . ILE A 1 125 ? 13.717 5.670 -22.641 1.00 45.53 125 ILE A N 1
ATOM 1072 C CA . ILE A 1 125 ? 15.114 5.354 -22.291 1.00 45.53 125 ILE A CA 1
ATOM 1073 C C . ILE A 1 125 ? 15.233 3.926 -21.753 1.00 45.53 125 ILE A C 1
ATOM 1075 O O . ILE A 1 125 ? 16.211 3.247 -22.063 1.00 45.53 125 ILE A O 1
ATOM 1079 N N . PHE A 1 126 ? 14.247 3.450 -20.988 1.00 45.22 126 PHE A N 1
ATOM 1080 C CA . PHE A 1 126 ? 14.263 2.081 -20.475 1.00 45.22 126 PHE A CA 1
ATOM 1081 C C . PHE A 1 126 ? 13.823 1.056 -21.531 1.00 45.22 126 PHE A C 1
ATOM 1083 O O . PHE A 1 126 ? 14.186 -0.104 -21.364 1.00 45.22 126 PHE A O 1
ATOM 1090 N N . GLN A 1 127 ? 13.131 1.460 -22.619 1.00 42.66 127 GLN A N 1
ATOM 1091 C CA . GLN A 1 127 ? 12.738 0.657 -23.815 1.00 42.66 127 GLN A CA 1
ATOM 1092 C C . GLN A 1 127 ? 12.432 -0.827 -23.543 1.00 42.66 127 GLN A C 1
ATOM 1094 O O . GLN A 1 127 ? 12.694 -1.713 -24.360 1.00 42.66 127 GLN A O 1
ATOM 1099 N N . THR A 1 128 ? 11.897 -1.106 -22.365 1.00 45.56 128 THR A N 1
ATOM 1100 C CA . THR A 1 128 ? 11.553 -2.427 -21.874 1.00 45.56 128 THR A CA 1
ATOM 1101 C C . THR A 1 128 ? 10.245 -2.262 -21.160 1.00 45.56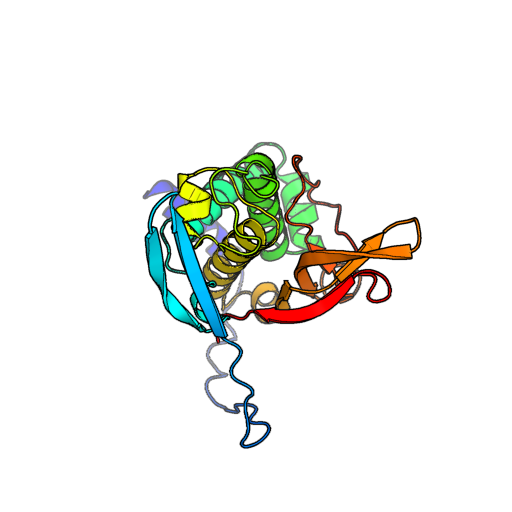 128 THR A C 1
ATOM 1103 O O . THR A 1 128 ? 10.117 -1.402 -20.298 1.00 45.56 128 THR A O 1
ATOM 1106 N N . SER A 1 129 ? 9.283 -3.076 -21.554 1.00 48.47 129 SER A N 1
ATOM 1107 C CA . SER A 1 129 ? 7.925 -3.038 -21.039 1.00 48.47 129 SER A CA 1
ATOM 1108 C C . SER A 1 129 ? 7.796 -3.472 -19.577 1.00 48.47 129 SER A C 1
ATOM 1110 O O . SER A 1 129 ? 6.675 -3.578 -19.126 1.00 48.47 129 SER A O 1
ATOM 1112 N N . ASP A 1 130 ? 8.876 -3.784 -18.840 1.00 64.94 130 ASP A N 1
ATOM 1113 C CA . ASP A 1 130 ? 8.752 -4.520 -17.568 1.00 64.94 130 ASP A CA 1
ATOM 1114 C C . ASP A 1 130 ? 9.962 -4.375 -16.611 1.00 64.94 130 ASP A C 1
ATOM 1116 O O . ASP A 1 130 ? 10.383 -5.349 -15.972 1.00 64.94 130 ASP A O 1
ATOM 1120 N N . PHE A 1 131 ? 10.590 -3.195 -16.492 1.00 81.56 131 PHE A N 1
ATOM 1121 C CA . PHE A 1 131 ? 11.589 -2.998 -15.424 1.00 81.56 131 PHE A CA 1
ATOM 1122 C C . PHE A 1 131 ? 10.930 -2.553 -14.115 1.00 81.56 131 PHE A C 1
ATOM 1124 O O . PHE A 1 131 ? 10.846 -1.363 -13.825 1.00 81.56 131 PHE A O 1
ATOM 1131 N N . TRP A 1 132 ? 10.543 -3.527 -13.293 1.00 88.81 132 TRP A N 1
ATOM 1132 C CA . TRP A 1 132 ? 9.975 -3.273 -11.971 1.00 88.81 132 TRP A CA 1
ATOM 1133 C C . TRP A 1 132 ? 11.029 -2.742 -10.998 1.00 88.81 132 TRP A C 1
ATOM 1135 O O . TRP A 1 132 ? 12.061 -3.385 -10.752 1.00 88.81 132 TRP A O 1
ATOM 1145 N N . LEU A 1 133 ? 10.766 -1.573 -10.429 1.00 91.81 133 LEU A N 1
ATOM 1146 C CA . LEU A 1 133 ? 11.539 -0.941 -9.373 1.00 91.81 133 LEU A CA 1
ATOM 1147 C C . LEU A 1 133 ? 11.250 -1.597 -8.020 1.00 91.81 133 LEU A C 1
ATOM 1149 O O . LEU A 1 133 ? 10.124 -1.945 -7.664 1.00 91.81 133 LEU A O 1
ATOM 1153 N N . LEU A 1 134 ? 12.301 -1.722 -7.217 1.00 95.25 134 LEU A N 1
ATOM 1154 C CA . LEU A 1 134 ? 12.185 -2.090 -5.813 1.00 95.25 134 LEU A CA 1
ATOM 1155 C C . LEU A 1 134 ? 11.679 -0.891 -4.994 1.00 95.25 134 LEU A C 1
ATOM 1157 O O . LEU A 1 134 ? 11.960 0.256 -5.350 1.00 95.25 134 LEU A O 1
ATOM 1161 N N . PRO A 1 135 ? 11.065 -1.107 -3.816 1.00 97.38 135 PRO A N 1
ATOM 1162 C CA . PRO A 1 135 ? 10.544 -0.021 -2.978 1.00 97.38 135 PRO A CA 1
ATOM 1163 C C . PRO A 1 135 ? 11.545 1.113 -2.688 1.00 97.38 135 PRO A C 1
ATOM 1165 O O . PRO A 1 135 ? 11.182 2.291 -2.682 1.00 97.38 135 PRO A O 1
ATOM 1168 N N . ASN A 1 136 ? 12.826 0.785 -2.475 1.00 97.88 136 ASN A N 1
ATOM 1169 C CA . ASN A 1 136 ? 13.881 1.790 -2.296 1.00 97.88 136 ASN A CA 1
ATOM 1170 C C . ASN A 1 136 ? 14.113 2.634 -3.555 1.00 97.88 136 ASN A C 1
ATOM 1172 O O . ASN A 1 136 ? 14.342 3.837 -3.448 1.00 97.88 136 ASN A O 1
ATOM 1176 N N . GLU A 1 137 ? 14.069 2.009 -4.729 1.00 96.06 137 GLU A N 1
ATOM 1177 C CA . GLU A 1 137 ? 14.294 2.660 -6.017 1.00 96.06 137 GLU A CA 1
ATOM 1178 C C . GLU A 1 137 ? 13.116 3.579 -6.354 1.00 96.06 137 GLU A C 1
ATOM 1180 O O . GLU A 1 137 ? 13.347 4.753 -6.641 1.00 96.06 137 GLU A O 1
ATOM 1185 N N . THR A 1 138 ? 11.875 3.102 -6.202 1.00 96.56 138 THR A N 1
ATOM 1186 C CA . THR A 1 138 ? 10.650 3.903 -6.373 1.00 96.56 138 THR A CA 1
ATOM 1187 C C . THR A 1 138 ? 10.653 5.115 -5.442 1.00 96.56 138 THR A C 1
ATOM 1189 O O . THR A 1 138 ? 10.449 6.256 -5.864 1.00 96.56 138 THR A O 1
ATOM 1192 N N . TRP A 1 139 ? 10.954 4.902 -4.154 1.00 97.75 139 TRP A N 1
ATOM 1193 C CA . TRP A 1 139 ? 10.995 5.989 -3.179 1.00 97.75 139 TRP A CA 1
ATOM 1194 C C . TRP A 1 139 ? 12.106 7.003 -3.461 1.00 97.75 139 TRP A C 1
ATOM 1196 O O . TRP A 1 139 ? 11.892 8.199 -3.249 1.00 97.75 139 TRP A O 1
ATOM 1206 N N . TYR A 1 140 ? 13.281 6.552 -3.902 1.00 96.31 140 TYR A N 1
ATOM 1207 C CA . TYR A 1 140 ? 14.402 7.433 -4.223 1.00 96.31 140 TYR A CA 1
ATOM 1208 C C . TYR A 1 140 ? 14.129 8.255 -5.486 1.00 96.31 140 TYR A C 1
ATOM 1210 O O . TYR A 1 140 ? 14.321 9.469 -5.477 1.00 96.31 140 TYR A O 1
ATOM 1218 N N . GLN A 1 141 ? 13.628 7.612 -6.544 1.00 93.56 141 GLN A N 1
ATOM 1219 C CA . GLN A 1 141 ? 13.355 8.257 -7.830 1.00 93.56 141 GLN A CA 1
ATOM 1220 C C . GLN A 1 141 ? 12.136 9.183 -7.789 1.00 93.56 141 GLN A C 1
ATOM 1222 O O . GLN A 1 141 ? 12.048 10.095 -8.610 1.00 93.56 141 GLN A O 1
ATOM 1227 N N . LYS A 1 142 ? 11.199 8.965 -6.852 1.00 95.25 142 LYS A N 1
ATOM 1228 C CA . LYS A 1 142 ? 9.903 9.671 -6.785 1.00 95.25 142 LYS A CA 1
ATOM 1229 C C . LYS A 1 142 ? 9.052 9.509 -8.046 1.00 95.25 142 LYS A C 1
ATOM 1231 O O . LYS A 1 142 ? 8.153 10.310 -8.282 1.00 95.25 142 LYS A O 1
ATOM 1236 N N . HIS A 1 143 ? 9.324 8.465 -8.819 1.00 92.19 143 HIS A N 1
ATOM 1237 C CA . HIS A 1 143 ? 8.608 8.095 -10.028 1.00 92.19 143 HIS A CA 1
ATOM 1238 C C . HIS A 1 143 ? 8.439 6.578 -10.054 1.00 92.19 143 HIS A C 1
ATOM 1240 O O . HIS A 1 143 ? 9.303 5.863 -9.542 1.00 92.19 143 HIS A O 1
ATOM 1246 N N . GLY A 1 144 ? 7.341 6.117 -10.640 1.00 91.31 144 GLY A N 1
ATOM 1247 C CA . GLY A 1 144 ? 7.063 4.700 -10.849 1.00 91.31 144 GLY A CA 1
ATOM 1248 C C . GLY A 1 144 ? 5.768 4.493 -11.629 1.00 91.31 144 GLY A C 1
ATOM 1249 O O . GLY A 1 144 ? 4.959 5.419 -11.742 1.00 91.31 144 GLY A O 1
ATOM 1250 N N . ASP A 1 145 ? 5.602 3.300 -12.180 1.00 90.88 145 ASP A N 1
ATOM 1251 C CA . ASP A 1 145 ? 4.365 2.832 -12.810 1.00 90.88 145 ASP A CA 1
ATOM 1252 C C . ASP A 1 145 ? 3.422 2.167 -11.780 1.00 90.88 145 ASP A C 1
ATOM 1254 O O . ASP A 1 145 ? 3.539 2.381 -10.560 1.00 90.88 145 ASP A O 1
ATOM 1258 N N . CYS A 1 146 ? 2.425 1.409 -12.253 1.00 93.25 146 CYS A N 1
ATOM 1259 C CA . CYS A 1 146 ? 1.464 0.759 -11.369 1.00 93.25 146 CYS A CA 1
ATOM 1260 C C . CYS A 1 146 ? 2.109 -0.333 -10.502 1.00 93.25 146 CYS A C 1
ATOM 1262 O O . CYS A 1 146 ? 1.732 -0.478 -9.333 1.00 93.25 146 CYS A O 1
ATOM 1264 N N . GLU A 1 147 ? 3.081 -1.082 -11.017 1.00 93.12 147 GLU A N 1
ATOM 1265 C CA . GLU A 1 147 ? 3.800 -2.138 -10.304 1.00 93.12 147 GLU A CA 1
ATOM 1266 C C . GLU A 1 147 ? 4.673 -1.534 -9.208 1.00 93.12 147 GLU A C 1
ATOM 1268 O O . GLU A 1 147 ? 4.547 -1.892 -8.032 1.00 93.12 147 GLU A O 1
ATOM 1273 N N . ASP A 1 148 ? 5.483 -0.540 -9.568 1.00 95.19 148 ASP A N 1
ATOM 1274 C CA . ASP A 1 148 ? 6.425 0.135 -8.678 1.00 95.19 148 ASP A CA 1
ATOM 1275 C C . ASP A 1 148 ? 5.730 0.729 -7.445 1.00 95.19 148 ASP A C 1
ATOM 1277 O O . ASP A 1 148 ? 6.195 0.607 -6.301 1.00 95.19 148 ASP A O 1
ATOM 1281 N N . THR A 1 149 ? 4.600 1.397 -7.681 1.00 96.62 149 THR A N 1
ATOM 1282 C CA . THR A 1 149 ? 3.778 2.019 -6.637 1.00 96.62 149 THR A CA 1
ATOM 1283 C C . THR A 1 149 ? 3.057 0.970 -5.791 1.00 96.62 149 THR A C 1
ATOM 1285 O O . THR A 1 149 ? 3.003 1.117 -4.565 1.00 96.62 149 THR A O 1
ATOM 1288 N N . THR A 1 150 ? 2.582 -0.122 -6.401 1.00 97.31 150 THR A N 1
ATOM 1289 C CA . THR A 1 150 ? 1.990 -1.278 -5.704 1.00 97.31 150 THR A CA 1
ATOM 1290 C C . THR A 1 150 ? 2.989 -1.935 -4.762 1.00 97.31 150 THR A C 1
ATOM 1292 O O . THR A 1 150 ? 2.670 -2.154 -3.591 1.00 97.31 150 THR A O 1
ATOM 1295 N N . PHE A 1 151 ? 4.212 -2.201 -5.220 1.00 97.50 151 PHE A N 1
ATOM 1296 C CA . PHE A 1 151 ? 5.244 -2.846 -4.409 1.00 97.50 151 PHE A CA 1
ATOM 1297 C C . PHE A 1 151 ? 5.688 -1.970 -3.245 1.00 97.50 151 PHE A C 1
ATOM 1299 O O . PHE A 1 151 ? 5.770 -2.449 -2.108 1.00 97.50 151 PHE A O 1
ATOM 1306 N N . LEU A 1 152 ? 5.912 -0.676 -3.487 1.00 98.50 152 LEU A N 1
ATOM 1307 C CA . LEU A 1 152 ? 6.241 0.274 -2.427 1.00 98.50 152 LEU A CA 1
ATOM 1308 C C . LEU A 1 152 ? 5.117 0.369 -1.386 1.00 98.50 152 LEU A C 1
ATOM 1310 O O . LEU A 1 152 ? 5.386 0.278 -0.184 1.00 98.50 152 LEU A O 1
ATOM 1314 N N . LEU A 1 153 ? 3.866 0.528 -1.830 1.00 98.56 153 LEU A N 1
ATOM 1315 C CA . LEU A 1 153 ? 2.728 0.671 -0.928 1.00 98.56 153 LEU A CA 1
ATOM 1316 C C . LEU A 1 153 ? 2.484 -0.609 -0.124 1.00 98.56 153 LEU A C 1
ATOM 1318 O O . LEU A 1 153 ? 2.346 -0.532 1.097 1.00 98.56 153 LEU A O 1
ATOM 1322 N N . LEU A 1 154 ? 2.486 -1.782 -0.763 1.00 98.44 154 LEU A N 1
ATOM 1323 C CA . LEU A 1 154 ? 2.277 -3.054 -0.069 1.00 98.44 154 LEU A CA 1
ATOM 1324 C C . LEU A 1 154 ? 3.386 -3.321 0.955 1.00 98.44 154 LEU A C 1
ATOM 1326 O O . LEU A 1 154 ? 3.099 -3.704 2.088 1.00 98.44 154 LEU A O 1
ATOM 1330 N N . SER A 1 155 ? 4.641 -3.029 0.601 1.00 98.50 155 SER A N 1
ATOM 1331 C CA . SER A 1 155 ? 5.775 -3.122 1.528 1.00 98.50 155 SER A CA 1
ATOM 1332 C C . SER A 1 155 ? 5.569 -2.246 2.768 1.00 98.50 155 SER A C 1
ATOM 1334 O O . SER A 1 155 ? 5.787 -2.694 3.895 1.00 98.50 155 SER A O 1
ATOM 1336 N N . ALA A 1 156 ? 5.102 -1.008 2.585 1.00 98.62 156 ALA A N 1
ATOM 1337 C CA . ALA A 1 156 ? 4.797 -0.108 3.694 1.00 98.62 156 ALA A CA 1
ATOM 1338 C C . ALA A 1 156 ? 3.608 -0.604 4.537 1.00 98.62 156 ALA A C 1
ATOM 1340 O O . ALA A 1 156 ? 3.643 -0.510 5.765 1.00 98.62 156 ALA A O 1
ATOM 1341 N N . ILE A 1 157 ? 2.576 -1.175 3.905 1.00 98.38 157 ILE A N 1
ATOM 1342 C CA . ILE A 1 157 ? 1.425 -1.762 4.604 1.00 98.38 157 ILE A CA 1
ATOM 1343 C C . ILE A 1 157 ? 1.868 -2.926 5.493 1.00 98.38 157 ILE A C 1
ATOM 1345 O O . ILE A 1 157 ? 1.526 -2.934 6.676 1.00 98.38 157 ILE A O 1
ATOM 1349 N N . TYR A 1 158 ? 2.662 -3.865 4.977 1.00 97.19 158 TYR A N 1
ATOM 1350 C CA . TYR A 1 158 ? 3.155 -4.991 5.774 1.00 97.19 158 TYR A CA 1
ATOM 1351 C C . TYR A 1 158 ? 4.103 -4.559 6.887 1.00 97.19 158 TYR A C 1
ATOM 1353 O O . TYR A 1 158 ? 4.028 -5.088 7.996 1.00 97.19 158 TYR A O 1
ATOM 1361 N N . LYS A 1 159 ? 4.909 -3.516 6.663 1.00 95.75 159 LYS A N 1
ATOM 1362 C CA . LYS A 1 159 ? 5.714 -2.911 7.729 1.00 95.75 159 LYS A CA 1
ATOM 1363 C C . LYS A 1 159 ? 4.843 -2.395 8.878 1.00 95.75 159 LYS A C 1
ATOM 1365 O O . LYS A 1 159 ? 5.152 -2.653 10.042 1.00 95.75 159 LYS A O 1
ATOM 1370 N N . VAL A 1 160 ? 3.754 -1.684 8.568 1.00 95.69 160 VAL A N 1
ATOM 1371 C CA . VAL A 1 160 ? 2.793 -1.242 9.592 1.00 95.69 160 VAL A CA 1
ATOM 1372 C C . VAL A 1 160 ? 2.104 -2.443 10.229 1.00 95.69 160 VAL A C 1
ATOM 1374 O O . VAL A 1 160 ? 2.004 -2.490 11.449 1.00 95.69 160 VAL A O 1
ATOM 1377 N N . LYS A 1 161 ? 1.667 -3.426 9.439 1.00 94.50 161 LYS A N 1
ATOM 1378 C CA . LYS A 1 161 ? 0.961 -4.614 9.930 1.00 94.50 161 LYS A CA 1
ATOM 1379 C C . LYS A 1 161 ? 1.785 -5.392 10.957 1.00 94.50 161 LYS A C 1
ATOM 1381 O O . LYS A 1 161 ? 1.258 -5.695 12.022 1.00 94.50 161 LYS A O 1
ATOM 1386 N N . GLU A 1 162 ? 3.076 -5.617 10.706 1.00 92.38 162 GLU A N 1
ATOM 1387 C CA . GLU A 1 162 ? 3.974 -6.268 11.674 1.00 92.38 162 GLU A CA 1
ATOM 1388 C C . GLU A 1 162 ? 4.102 -5.452 12.970 1.00 92.38 162 GLU A C 1
ATOM 1390 O O . GLU A 1 162 ? 4.008 -5.996 14.072 1.00 92.38 162 GLU A O 1
ATOM 1395 N N . GLY A 1 163 ? 4.238 -4.125 12.861 1.00 88.62 163 GLY A N 1
ATOM 1396 C CA . GLY A 1 163 ? 4.254 -3.231 14.023 1.00 88.62 163 GLY A CA 1
ATOM 1397 C C . GLY A 1 163 ? 2.925 -3.168 14.790 1.00 88.62 163 GLY A C 1
ATOM 1398 O O . GLY A 1 163 ? 2.898 -2.680 15.918 1.00 88.62 163 GLY A O 1
ATOM 1399 N N . TRP A 1 164 ? 1.835 -3.650 14.187 1.00 92.56 164 TRP A N 1
ATOM 1400 C CA . TRP A 1 164 ? 0.460 -3.599 14.692 1.00 92.56 164 TRP A CA 1
ATOM 1401 C C . TRP A 1 164 ? -0.150 -4.993 14.887 1.00 92.56 164 TRP A C 1
ATOM 1403 O O . TRP A 1 164 ? -1.363 -5.117 15.006 1.00 92.56 164 TRP A O 1
ATOM 1413 N N . LYS A 1 165 ? 0.658 -6.053 14.965 1.00 88.56 165 LYS A N 1
ATOM 1414 C CA . LYS A 1 165 ? 0.176 -7.447 15.033 1.00 88.56 165 LYS A CA 1
ATOM 1415 C C . LYS A 1 165 ? -0.763 -7.778 16.200 1.00 88.56 165 LYS A C 1
ATOM 1417 O O . LYS A 1 165 ? -1.512 -8.752 16.126 1.00 88.56 165 LYS A O 1
ATOM 1422 N N . ASP A 1 166 ? -0.728 -6.971 17.260 1.00 89.12 166 ASP A N 1
ATOM 1423 C CA . ASP A 1 166 ? -1.606 -7.102 18.428 1.00 89.12 166 ASP A CA 1
ATOM 1424 C C . ASP A 1 166 ? -2.931 -6.324 18.283 1.00 89.12 166 ASP A C 1
ATOM 1426 O O . ASP A 1 166 ? -3.855 -6.516 19.078 1.00 89.12 166 ASP A O 1
ATOM 1430 N N . ASP A 1 167 ? -3.057 -5.452 17.277 1.00 93.00 167 ASP A N 1
ATOM 1431 C CA . ASP A 1 167 ? -4.305 -4.763 16.955 1.00 93.00 167 ASP A CA 1
ATOM 1432 C C . ASP A 1 167 ? -5.275 -5.727 16.251 1.00 93.00 167 ASP A C 1
ATOM 1434 O O . ASP A 1 167 ? -4.946 -6.375 15.257 1.00 93.00 167 ASP A O 1
ATOM 1438 N N . ILE A 1 168 ? -6.500 -5.826 16.776 1.00 93.81 168 ILE A N 1
ATOM 1439 C CA . ILE A 1 168 ? -7.520 -6.767 16.287 1.00 93.81 168 ILE A CA 1
ATOM 1440 C C . ILE A 1 168 ? -7.900 -6.508 14.821 1.00 93.81 168 ILE A C 1
ATOM 1442 O O . ILE A 1 168 ? -8.170 -7.456 14.089 1.00 93.81 168 ILE A O 1
ATOM 1446 N N . ILE A 1 169 ? -7.910 -5.243 14.390 1.00 94.56 169 ILE A N 1
ATOM 1447 C CA . ILE A 1 169 ? -8.286 -4.843 13.030 1.00 94.56 169 ILE A CA 1
ATOM 1448 C C . ILE A 1 169 ? -7.118 -5.132 12.088 1.00 94.56 169 ILE A C 1
ATOM 1450 O O . ILE A 1 169 ? -7.332 -5.661 11.004 1.00 94.56 169 ILE A O 1
ATOM 1454 N N . ALA A 1 170 ? -5.884 -4.847 12.509 1.00 94.56 170 ALA A N 1
ATOM 1455 C CA . ALA A 1 170 ? -4.695 -5.184 11.730 1.00 94.56 170 ALA A CA 1
ATOM 1456 C C . ALA A 1 170 ? -4.531 -6.693 11.528 1.00 94.56 170 ALA A C 1
ATOM 1458 O O . ALA A 1 170 ? -4.187 -7.133 10.435 1.00 94.56 170 ALA A O 1
ATOM 1459 N N . LYS A 1 171 ? -4.818 -7.491 12.561 1.00 92.38 171 LYS A N 1
ATOM 1460 C CA . LYS A 1 171 ? -4.753 -8.954 12.494 1.00 92.38 171 LYS A CA 1
ATOM 1461 C C . LYS A 1 171 ? -5.826 -9.564 11.586 1.00 92.38 171 LYS A C 1
ATOM 1463 O O . LYS A 1 171 ? -5.571 -10.584 10.956 1.00 92.38 171 LYS A O 1
ATOM 1468 N N . GLU A 1 172 ? -7.021 -8.977 11.567 1.00 94.56 172 GLU A N 1
ATOM 1469 C CA . GLU A 1 172 ? -8.146 -9.419 10.733 1.00 94.56 172 GLU A CA 1
ATOM 1470 C C . GLU A 1 172 ? -8.003 -8.989 9.273 1.00 94.56 172 GLU A C 1
ATOM 1472 O O . GLU A 1 172 ? -8.426 -9.719 8.379 1.00 94.56 172 GLU A O 1
ATOM 1477 N N . ALA A 1 173 ? -7.400 -7.826 9.026 1.00 95.19 173 ALA A N 1
ATOM 1478 C CA . ALA A 1 173 ? -7.272 -7.297 7.683 1.00 95.19 173 ALA A CA 1
ATOM 1479 C C . ALA A 1 173 ? -6.441 -8.216 6.775 1.00 95.19 173 ALA A C 1
ATOM 1481 O O . ALA A 1 173 ? -5.463 -8.842 7.194 1.00 95.19 173 ALA A O 1
ATOM 1482 N N . ILE A 1 174 ? -6.831 -8.272 5.505 1.00 94.50 174 ILE A N 1
ATOM 1483 C CA . ILE A 1 174 ? -6.147 -9.028 4.453 1.00 94.50 174 ILE A CA 1
ATOM 1484 C C . ILE A 1 174 ? -5.782 -8.053 3.346 1.00 94.50 174 ILE A C 1
ATOM 1486 O O . ILE A 1 174 ? -6.616 -7.242 2.943 1.00 94.50 174 ILE A O 1
ATOM 1490 N N . GLU A 1 175 ? -4.558 -8.142 2.843 1.00 94.69 175 GLU A N 1
ATOM 1491 C CA . GLU A 1 175 ? -4.041 -7.313 1.764 1.00 94.69 175 GLU A CA 1
ATOM 1492 C C . GLU A 1 175 ? -3.278 -8.188 0.779 1.00 94.69 175 GLU A C 1
ATOM 1494 O O . GLU A 1 175 ? -2.540 -9.076 1.191 1.00 94.69 175 GLU A O 1
ATOM 1499 N N . TYR A 1 176 ? -3.442 -7.918 -0.511 1.00 91.75 176 TYR A N 1
ATOM 1500 C CA . TYR A 1 176 ? -2.631 -8.515 -1.563 1.00 91.75 176 TYR A CA 1
ATOM 1501 C C . TYR A 1 176 ? -2.267 -7.442 -2.575 1.00 91.75 176 TYR A C 1
ATOM 1503 O O . TYR A 1 176 ? -3.150 -6.736 -3.070 1.00 91.75 176 TYR A O 1
ATOM 1511 N N . GLY A 1 177 ? -0.984 -7.351 -2.921 1.00 93.75 177 GLY A N 1
ATOM 1512 C CA . GLY A 1 177 ? -0.602 -6.729 -4.185 1.00 93.75 177 GLY A CA 1
ATOM 1513 C C . GLY A 1 177 ? -1.043 -7.642 -5.316 1.00 93.75 177 GLY A C 1
ATOM 1514 O O . GLY A 1 177 ? -0.984 -8.862 -5.186 1.00 93.75 177 GLY A O 1
ATOM 1515 N N . CYS A 1 178 ? -1.532 -7.069 -6.396 1.00 88.25 178 CYS A N 1
ATOM 1516 C CA . CYS A 1 178 ? -2.034 -7.795 -7.544 1.00 88.25 178 CYS A CA 1
ATOM 1517 C C . CYS A 1 178 ? -1.377 -7.240 -8.796 1.00 88.25 178 CYS A C 1
ATOM 1519 O O . CYS A 1 178 ? -1.257 -6.027 -8.929 1.00 88.25 178 CYS A O 1
ATOM 1521 N N . ILE A 1 179 ? -1.026 -8.126 -9.721 1.00 86.88 179 ILE A N 1
ATOM 1522 C CA . ILE A 1 179 ? -0.845 -7.779 -11.131 1.00 86.88 179 ILE A CA 1
ATOM 1523 C C . ILE A 1 179 ? -1.914 -8.531 -11.905 1.00 86.88 179 ILE A C 1
ATOM 1525 O O . ILE A 1 179 ? -2.151 -9.720 -11.667 1.00 86.88 179 ILE A O 1
ATOM 1529 N N . GLY A 1 180 ? -2.591 -7.840 -12.807 1.00 81.56 180 GLY A N 1
ATOM 1530 C CA . GLY A 1 180 ? -3.656 -8.426 -13.596 1.00 81.56 180 GLY A CA 1
ATOM 1531 C C . GLY A 1 180 ? -4.165 -7.464 -14.650 1.00 81.56 180 GLY A C 1
ATOM 1532 O O . GLY A 1 180 ? -3.385 -6.737 -15.255 1.00 81.56 180 GLY A O 1
ATOM 1533 N N . TYR A 1 181 ? -5.474 -7.473 -14.873 1.00 79.69 181 TYR A N 1
ATOM 1534 C CA . TYR A 1 181 ? -6.109 -6.623 -15.873 1.00 79.69 181 TYR A CA 1
ATOM 1535 C C . TYR A 1 181 ? -7.107 -5.667 -15.240 1.00 79.69 181 TYR A C 1
ATOM 1537 O O . TYR A 1 181 ? -7.865 -6.048 -14.345 1.00 79.69 181 TYR A O 1
ATOM 1545 N N . TYR A 1 182 ? -7.155 -4.453 -15.779 1.00 85.25 182 TYR A N 1
ATOM 1546 C CA . TYR A 1 182 ? -8.293 -3.564 -15.626 1.00 85.25 182 TYR A CA 1
ATOM 1547 C C . TYR A 1 182 ? -9.065 -3.465 -16.947 1.00 85.25 182 TYR A C 1
ATOM 1549 O O . TYR A 1 182 ? -8.481 -3.239 -18.007 1.00 85.25 182 TYR A O 1
ATOM 1557 N N . ILE A 1 183 ? -10.386 -3.633 -16.884 1.00 81.94 183 ILE A N 1
ATOM 1558 C CA . ILE A 1 183 ? -11.295 -3.434 -18.014 1.00 81.94 183 ILE A CA 1
ATOM 1559 C C . ILE A 1 183 ? -11.824 -2.001 -17.975 1.00 81.94 183 ILE A C 1
ATOM 1561 O O . ILE A 1 183 ? -12.585 -1.627 -17.075 1.00 81.94 183 ILE A O 1
ATOM 1565 N N . ASP A 1 184 ? -11.438 -1.201 -18.967 1.00 84.56 184 ASP A N 1
ATOM 1566 C CA . ASP A 1 184 ? -11.852 0.195 -19.053 1.00 84.56 184 ASP A CA 1
ATOM 1567 C C . ASP A 1 184 ? -13.352 0.369 -19.359 1.00 84.56 184 ASP A C 1
ATOM 1569 O O . ASP A 1 184 ? -14.112 -0.579 -19.572 1.00 84.56 184 ASP A O 1
ATOM 1573 N N . TYR A 1 185 ? -13.814 1.620 -19.389 1.00 86.00 185 TYR A N 1
ATOM 1574 C CA . TYR A 1 185 ? -15.220 1.940 -19.658 1.00 86.00 185 TYR A CA 1
ATOM 1575 C C . TYR A 1 185 ? -15.690 1.554 -21.072 1.00 86.00 185 TYR A C 1
ATOM 1577 O O . TYR A 1 185 ? -16.896 1.528 -21.317 1.00 86.00 185 TYR A O 1
ATOM 1585 N N . LYS A 1 186 ? -14.765 1.270 -21.997 1.00 87.69 186 LYS A N 1
ATOM 1586 C CA . LYS A 1 186 ? -15.046 0.783 -23.353 1.00 87.69 186 LYS A CA 1
ATOM 1587 C C . LYS A 1 186 ? -14.991 -0.743 -23.448 1.00 87.69 186 LYS A C 1
ATOM 1589 O O . LYS A 1 186 ? -15.272 -1.275 -24.518 1.00 87.69 186 LYS A O 1
ATOM 1594 N N . GLY A 1 187 ? -14.651 -1.441 -22.364 1.00 82.44 187 GLY A N 1
ATOM 1595 C CA . GLY A 1 187 ? -14.460 -2.890 -22.363 1.00 82.44 187 GLY A CA 1
ATOM 1596 C C . GLY A 1 187 ? -13.059 -3.330 -22.799 1.00 82.44 187 GLY A C 1
ATOM 1597 O O . GLY A 1 187 ? -12.863 -4.512 -23.070 1.00 82.44 187 GLY A O 1
ATOM 1598 N N . THR A 1 188 ? -12.094 -2.411 -22.888 1.00 79.75 188 THR A N 1
ATOM 1599 C CA . THR A 1 188 ? -10.719 -2.717 -23.303 1.00 79.75 188 THR A CA 1
ATOM 1600 C C . THR A 1 188 ? -9.900 -3.164 -22.091 1.00 79.75 188 THR A C 1
ATOM 1602 O O . THR A 1 188 ? -9.815 -2.404 -21.123 1.00 79.75 188 THR A O 1
ATOM 1605 N N . PRO A 1 189 ? -9.288 -4.361 -22.115 1.00 79.00 189 PRO A N 1
ATOM 1606 C CA . PRO A 1 189 ? -8.362 -4.778 -21.070 1.00 79.00 189 PRO A CA 1
ATOM 1607 C C . PRO A 1 189 ? -7.010 -4.073 -21.225 1.00 79.00 189 PRO A C 1
ATOM 1609 O O . PRO A 1 189 ? -6.464 -4.019 -22.328 1.00 79.00 189 PRO A O 1
ATOM 1612 N N . TYR A 1 190 ? -6.428 -3.614 -20.119 1.00 81.62 190 TYR A N 1
ATOM 1613 C CA . TYR A 1 190 ? -5.005 -3.272 -20.036 1.00 81.62 190 TYR A CA 1
ATOM 1614 C C . TYR A 1 190 ? -4.377 -3.857 -18.766 1.00 81.62 190 TYR A C 1
ATOM 1616 O O . TYR A 1 190 ? -5.078 -4.106 -17.782 1.00 81.62 190 TYR A O 1
ATOM 1624 N N . GLY A 1 191 ? -3.073 -4.141 -18.823 1.00 84.25 191 GLY A N 1
ATOM 1625 C CA . GLY A 1 191 ? -2.314 -4.648 -17.680 1.00 84.25 191 GLY A CA 1
ATOM 1626 C C . GLY A 1 191 ? -2.246 -3.595 -16.579 1.00 84.25 191 GLY A C 1
ATOM 1627 O O . GLY A 1 191 ? -1.966 -2.437 -16.868 1.00 84.25 191 GLY A O 1
ATOM 1628 N N . HIS A 1 192 ? -2.562 -3.978 -15.347 1.00 90.38 192 HIS A N 1
ATOM 1629 C CA . HIS A 1 192 ? -2.586 -3.058 -14.214 1.00 90.38 192 HIS A CA 1
ATOM 1630 C C . HIS A 1 192 ? -2.151 -3.763 -12.940 1.00 90.38 192 HIS A C 1
ATOM 1632 O O . HIS A 1 192 ? -2.563 -4.902 -12.680 1.00 90.38 192 HIS A O 1
ATOM 1638 N N . ALA A 1 193 ? -1.394 -3.054 -12.114 1.00 92.50 193 ALA A N 1
ATOM 1639 C CA . ALA A 1 193 ? -1.062 -3.480 -10.770 1.00 92.50 193 ALA A CA 1
ATOM 1640 C C . ALA A 1 193 ? -1.798 -2.632 -9.732 1.00 92.50 193 ALA A C 1
ATOM 1642 O O . ALA A 1 193 ? -1.959 -1.425 -9.881 1.00 92.50 193 ALA A O 1
ATOM 1643 N N . PHE A 1 194 ? -2.302 -3.284 -8.691 1.00 94.94 194 PHE A N 1
ATOM 1644 C CA . PHE A 1 194 ? -3.149 -2.658 -7.679 1.00 94.94 194 PHE A CA 1
ATOM 1645 C C . PHE A 1 194 ? -3.104 -3.447 -6.374 1.00 94.94 194 PHE A C 1
ATOM 1647 O O . PHE A 1 194 ? -2.635 -4.581 -6.338 1.00 94.94 194 PHE A O 1
ATOM 1654 N N . ILE A 1 195 ? -3.639 -2.887 -5.288 1.00 97.94 195 ILE A N 1
ATOM 1655 C CA . ILE A 1 195 ? -3.818 -3.633 -4.037 1.00 97.94 195 ILE A CA 1
ATOM 1656 C C . ILE A 1 195 ? -5.304 -3.923 -3.828 1.00 97.94 195 ILE A C 1
ATOM 1658 O O . ILE A 1 195 ? -6.148 -3.028 -3.925 1.00 97.94 195 ILE A O 1
ATOM 1662 N N . ILE A 1 196 ? -5.625 -5.173 -3.490 1.00 96.25 196 ILE A N 1
ATOM 1663 C CA . ILE A 1 196 ? -6.926 -5.522 -2.917 1.00 96.25 196 ILE A CA 1
ATOM 1664 C C . ILE A 1 196 ? -6.792 -5.688 -1.414 1.00 96.25 196 ILE A C 1
ATOM 1666 O O . ILE A 1 196 ? -5.812 -6.234 -0.906 1.00 96.25 196 ILE A O 1
ATOM 1670 N N . ARG A 1 197 ? -7.794 -5.200 -0.691 1.00 96.56 197 ARG A N 1
ATOM 1671 C CA . ARG A 1 197 ? -7.822 -5.227 0.768 1.00 96.56 197 ARG A CA 1
ATOM 1672 C C . ARG A 1 197 ? -9.190 -5.639 1.272 1.00 96.56 197 ARG A C 1
ATOM 1674 O O . ARG A 1 197 ? -10.200 -5.268 0.687 1.00 96.56 197 ARG A O 1
ATOM 1681 N N . ARG A 1 198 ? -9.241 -6.319 2.409 1.00 95.75 198 ARG A N 1
ATOM 1682 C CA . ARG A 1 198 ? -10.477 -6.574 3.147 1.00 95.75 198 ARG A CA 1
ATOM 1683 C C . ARG A 1 198 ? -10.283 -6.280 4.630 1.00 95.75 198 ARG A C 1
ATOM 1685 O O . ARG A 1 198 ? -9.223 -6.547 5.179 1.00 95.75 198 ARG A O 1
ATOM 1692 N N . THR A 1 199 ? -11.320 -5.725 5.249 1.00 95.81 199 THR A N 1
ATOM 1693 C CA . THR A 1 199 ? -11.474 -5.613 6.705 1.00 95.81 199 THR A CA 1
ATOM 1694 C C . THR A 1 199 ? -12.957 -5.496 7.043 1.00 95.81 199 THR A C 1
ATOM 1696 O O . THR A 1 199 ? -13.694 -4.771 6.368 1.00 95.81 199 THR A O 1
ATOM 1699 N N . ASP A 1 200 ? -13.406 -6.152 8.103 1.00 95.88 200 ASP A N 1
ATOM 1700 C CA . ASP A 1 200 ? -14.807 -6.154 8.536 1.00 95.88 200 ASP A CA 1
ATOM 1701 C C . ASP A 1 200 ? -15.311 -4.758 8.948 1.00 95.88 200 ASP A C 1
ATOM 1703 O O . ASP A 1 200 ? -16.514 -4.490 8.949 1.00 95.88 200 ASP A O 1
ATOM 1707 N N . ARG A 1 201 ? -14.394 -3.829 9.244 1.00 95.50 201 ARG A N 1
ATOM 1708 C CA . ARG A 1 201 ? -14.705 -2.445 9.638 1.00 95.50 201 ARG A CA 1
ATOM 1709 C C . ARG A 1 201 ? -15.133 -1.537 8.490 1.00 95.50 201 ARG A C 1
ATOM 1711 O O . ARG A 1 201 ? -15.680 -0.465 8.744 1.00 95.50 201 ARG A O 1
ATOM 1718 N N . ILE A 1 202 ? -14.880 -1.923 7.241 1.00 96.12 202 ILE A N 1
ATOM 1719 C CA . ILE A 1 202 ? -15.189 -1.104 6.067 1.00 96.12 202 ILE A CA 1
ATOM 1720 C C . ILE A 1 202 ? -16.098 -1.900 5.140 1.00 96.12 202 ILE A C 1
ATOM 1722 O O . ILE A 1 202 ? -15.818 -3.049 4.810 1.00 96.12 202 ILE A O 1
ATOM 1726 N N . ALA A 1 203 ? -17.199 -1.274 4.715 1.00 94.44 203 ALA A N 1
ATOM 1727 C CA . ALA A 1 203 ? -18.158 -1.851 3.773 1.00 94.44 203 ALA A CA 1
ATOM 1728 C C . ALA A 1 203 ? -18.617 -3.282 4.135 1.00 94.44 203 ALA A C 1
ATOM 1730 O O . ALA A 1 203 ? -18.897 -4.082 3.243 1.00 94.44 203 ALA A O 1
ATOM 1731 N N . ASN A 1 204 ? -18.702 -3.593 5.435 1.00 93.62 204 ASN A N 1
ATOM 1732 C CA . ASN A 1 204 ? -19.055 -4.908 5.980 1.00 93.62 204 ASN A CA 1
ATOM 1733 C C . ASN A 1 204 ? -18.176 -6.049 5.433 1.00 93.62 204 ASN A C 1
ATOM 1735 O O . ASN A 1 204 ? -18.694 -7.089 5.026 1.00 93.62 204 ASN A O 1
ATOM 1739 N N . GLY A 1 205 ? -16.858 -5.839 5.358 1.00 94.38 205 GLY A N 1
ATOM 1740 C CA . GLY A 1 205 ? -15.921 -6.879 4.929 1.00 94.38 205 GLY A CA 1
ATOM 1741 C C . GLY A 1 205 ? -15.922 -7.143 3.423 1.00 94.38 205 GLY A C 1
ATOM 1742 O O . GLY A 1 205 ? -15.422 -8.176 2.982 1.00 94.38 205 GLY A O 1
ATOM 1743 N N . LYS A 1 206 ? -16.475 -6.239 2.606 1.00 94.62 206 LYS A N 1
ATOM 1744 C CA . LYS A 1 206 ? -16.306 -6.309 1.148 1.00 94.62 206 LYS A CA 1
ATOM 1745 C C . LYS A 1 206 ? -14.854 -6.033 0.757 1.00 94.62 206 LYS A C 1
ATOM 1747 O O . LYS A 1 206 ? -14.146 -5.291 1.435 1.00 94.62 206 LYS A O 1
ATOM 1752 N N . TRP A 1 207 ? -14.438 -6.605 -0.369 1.00 96.06 207 TRP A N 1
ATOM 1753 C CA . TRP A 1 207 ? -13.142 -6.306 -0.963 1.00 96.06 207 TRP A CA 1
ATOM 1754 C C . TRP A 1 207 ? -13.082 -4.856 -1.437 1.00 96.06 207 TRP A C 1
ATOM 1756 O O . TRP A 1 207 ? -14.003 -4.338 -2.074 1.00 96.06 207 TRP A O 1
ATOM 1766 N N . LEU A 1 208 ? -11.975 -4.215 -1.101 1.00 98.00 208 LEU A N 1
ATOM 1767 C CA . LEU A 1 208 ? -11.646 -2.841 -1.413 1.00 98.00 208 LEU A CA 1
ATOM 1768 C C . LEU A 1 208 ? -10.532 -2.822 -2.446 1.00 98.00 208 LEU A C 1
ATOM 1770 O O . LEU A 1 208 ? -9.633 -3.662 -2.414 1.00 98.00 208 LEU A O 1
ATOM 1774 N N . TRP A 1 209 ? -10.583 -1.823 -3.311 1.00 97.56 209 TRP A N 1
ATOM 1775 C CA . TRP A 1 209 ? -9.531 -1.498 -4.252 1.00 97.56 209 TRP A CA 1
ATOM 1776 C C . TRP A 1 209 ? -8.731 -0.306 -3.737 1.00 97.56 209 TRP A C 1
ATOM 1778 O O . TRP A 1 209 ? -9.282 0.743 -3.389 1.00 97.56 209 TRP A O 1
ATOM 1788 N N . ILE A 1 210 ? -7.421 -0.485 -3.679 1.00 97.75 210 ILE A N 1
ATOM 1789 C CA . ILE A 1 210 ? -6.450 0.571 -3.447 1.00 97.75 210 ILE A CA 1
ATOM 1790 C C . ILE A 1 210 ? -5.758 0.799 -4.794 1.00 97.75 210 ILE A C 1
ATOM 1792 O O . ILE A 1 210 ? -4.934 -0.011 -5.219 1.00 97.75 210 ILE A O 1
ATOM 1796 N N . GLU A 1 211 ? -6.171 1.871 -5.473 1.00 94.56 211 GLU A N 1
ATOM 1797 C CA . GLU A 1 211 ? -5.606 2.311 -6.756 1.00 94.56 211 GLU A CA 1
ATOM 1798 C C . GLU A 1 211 ? -4.276 3.024 -6.519 1.00 94.56 211 GLU A C 1
ATOM 1800 O O . GLU A 1 211 ? -4.225 4.016 -5.795 1.00 94.56 211 GLU A O 1
ATOM 1805 N N . THR A 1 212 ? -3.209 2.533 -7.126 1.00 89.88 212 THR A N 1
ATOM 1806 C CA . THR A 1 212 ? -1.827 2.942 -6.867 1.00 89.88 212 THR A CA 1
ATOM 1807 C C . THR A 1 212 ? -1.320 3.997 -7.849 1.00 89.88 212 THR A C 1
ATOM 1809 O O . THR A 1 212 ? -0.253 4.563 -7.626 1.00 89.88 212 THR A O 1
ATOM 1812 N N . THR A 1 213 ? -2.107 4.341 -8.875 1.00 89.56 213 THR A N 1
ATOM 1813 C CA . THR A 1 213 ? -1.727 5.314 -9.916 1.00 89.56 213 THR A CA 1
ATOM 1814 C C . THR A 1 213 ? -2.419 6.671 -9.791 1.00 89.56 213 THR A C 1
ATOM 1816 O O . THR A 1 213 ? -2.414 7.471 -10.729 1.00 89.56 213 THR A O 1
ATOM 1819 N N . LEU A 1 214 ? -3.059 6.952 -8.654 1.00 92.06 214 LEU A N 1
ATOM 1820 C CA . LEU A 1 214 ? -3.673 8.259 -8.417 1.00 92.06 214 LEU A CA 1
ATOM 1821 C C . LEU A 1 214 ? -2.603 9.317 -8.166 1.00 92.06 214 LEU A C 1
ATOM 1823 O O . LEU A 1 214 ? -1.667 9.091 -7.413 1.00 92.06 214 LEU A O 1
ATOM 1827 N N . GLU A 1 215 ? -2.827 10.524 -8.679 1.00 91.19 215 GLU A N 1
ATOM 1828 C CA . GLU A 1 215 ? -1.942 11.670 -8.416 1.00 91.19 215 GLU A CA 1
ATOM 1829 C C . GLU A 1 215 ? -2.458 12.604 -7.310 1.00 91.19 215 GLU A C 1
ATOM 1831 O O . GLU A 1 215 ? -1.873 13.657 -7.043 1.00 91.19 215 GLU A O 1
ATOM 1836 N N . ASN A 1 216 ? -3.575 12.236 -6.675 1.00 95.12 216 ASN A N 1
ATOM 1837 C CA . ASN A 1 216 ? -4.252 13.024 -5.650 1.00 95.12 216 ASN A CA 1
ATOM 1838 C C . ASN A 1 216 ? -4.565 12.182 -4.410 1.00 95.12 216 ASN A C 1
ATOM 1840 O O . ASN A 1 216 ? -4.650 10.951 -4.453 1.00 95.12 216 ASN A O 1
ATOM 1844 N N . GLU A 1 217 ? -4.777 12.873 -3.293 1.00 96.31 217 GLU A N 1
ATOM 1845 C CA . GLU A 1 217 ? -5.206 12.242 -2.050 1.00 96.31 217 GLU A CA 1
ATOM 1846 C C . GLU A 1 217 ? -6.637 11.704 -2.157 1.00 96.31 217 GLU A C 1
ATOM 1848 O O . GLU A 1 217 ? -7.534 12.340 -2.716 1.00 96.31 217 GLU A O 1
ATOM 1853 N N . VAL A 1 218 ? -6.865 10.551 -1.538 1.00 96.50 218 VAL A N 1
ATOM 1854 C CA . VAL A 1 218 ? -8.186 9.980 -1.301 1.00 96.50 218 VAL A CA 1
ATOM 1855 C C . VAL A 1 218 ? -8.629 10.364 0.115 1.00 96.50 218 VAL A C 1
ATOM 1857 O O . VAL A 1 218 ? -7.926 10.057 1.085 1.00 96.50 218 VAL A O 1
ATOM 1860 N N . PRO A 1 219 ? -9.798 11.009 0.286 1.00 95.19 219 PRO A N 1
ATOM 1861 C CA . PRO A 1 219 ? -10.300 11.370 1.607 1.00 95.19 219 PRO A CA 1
ATOM 1862 C C . PRO A 1 219 ? -10.434 10.166 2.551 1.00 95.19 219 PRO A C 1
ATOM 1864 O O . PRO A 1 219 ? -10.804 9.068 2.133 1.00 95.19 219 PRO A O 1
ATOM 1867 N N . GLN A 1 220 ? -10.223 10.388 3.853 1.00 94.25 220 GLN A N 1
ATOM 1868 C CA . GLN A 1 220 ? -10.247 9.342 4.892 1.00 94.25 220 GLN A CA 1
ATOM 1869 C C . GLN A 1 220 ? -11.512 8.470 4.907 1.00 94.25 220 GLN A C 1
ATOM 1871 O O . GLN A 1 220 ? -11.454 7.275 5.196 1.00 94.25 220 GLN A O 1
ATOM 1876 N N . TYR A 1 221 ? -12.657 9.055 4.560 1.00 91.00 221 TYR A N 1
ATOM 1877 C CA . TYR A 1 221 ? -13.955 8.383 4.553 1.00 91.00 221 TYR A CA 1
ATOM 1878 C C . TYR A 1 221 ? -14.299 7.695 3.220 1.00 91.00 221 TYR A C 1
ATOM 1880 O O . TYR A 1 221 ? -15.309 6.996 3.154 1.00 91.00 221 TYR A O 1
ATOM 1888 N N . ILE A 1 222 ? -13.498 7.875 2.164 1.00 95.38 222 ILE A N 1
ATOM 1889 C CA . ILE A 1 222 ? -13.742 7.268 0.849 1.00 95.38 222 ILE A CA 1
ATOM 1890 C C . ILE A 1 222 ? -12.888 6.014 0.707 1.00 95.38 222 ILE A C 1
ATOM 1892 O O . ILE A 1 222 ? -11.669 6.066 0.824 1.00 95.38 222 ILE A O 1
ATOM 1896 N N . TRP A 1 223 ? -13.518 4.883 0.405 1.00 96.94 223 TRP A N 1
ATOM 1897 C CA . TRP A 1 223 ? -12.854 3.632 0.039 1.00 96.94 223 TRP A CA 1
ATOM 1898 C C . TRP A 1 223 ? -13.501 3.091 -1.229 1.00 96.94 223 TRP A C 1
ATOM 1900 O O . TRP A 1 223 ? -14.728 3.090 -1.334 1.00 96.94 223 TRP A O 1
ATOM 1910 N N . TYR A 1 224 ? -12.691 2.654 -2.190 1.00 97.50 224 TYR A N 1
ATOM 1911 C CA . TYR A 1 224 ? -13.212 2.087 -3.427 1.00 97.50 224 TYR A CA 1
ATOM 1912 C C . TYR A 1 224 ? -13.524 0.615 -3.217 1.00 97.50 224 TYR A C 1
ATOM 1914 O O . TYR A 1 224 ? -12.734 -0.115 -2.625 1.00 97.50 224 TYR A O 1
ATOM 1922 N N . LEU A 1 225 ? -14.693 0.183 -3.679 1.00 97.12 225 LEU A N 1
ATOM 1923 C CA . LEU A 1 225 ? -15.046 -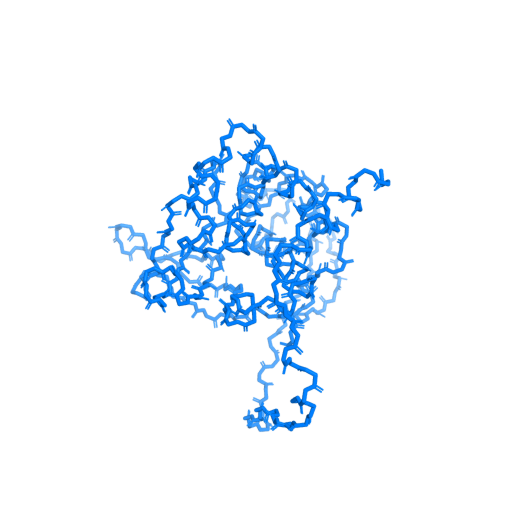1.230 -3.711 1.00 97.12 225 LEU A CA 1
ATOM 1924 C C . LEU A 1 225 ? -14.361 -1.876 -4.912 1.00 97.12 225 LEU A C 1
ATOM 1926 O O . LEU A 1 225 ? -14.370 -1.304 -6.002 1.00 97.12 225 LEU A O 1
ATOM 1930 N N . ALA A 1 226 ? -13.797 -3.063 -4.717 1.00 91.94 226 ALA A N 1
ATOM 1931 C CA . ALA A 1 226 ? -13.291 -3.850 -5.829 1.00 91.94 226 ALA A CA 1
ATOM 1932 C C . ALA A 1 226 ? -14.469 -4.403 -6.650 1.00 91.94 226 ALA A C 1
ATOM 1934 O O . ALA A 1 226 ? -15.366 -5.051 -6.106 1.00 91.94 226 ALA A O 1
ATOM 1935 N N . ASP A 1 227 ? -14.456 -4.156 -7.959 1.00 89.44 227 ASP A N 1
ATOM 1936 C CA . ASP A 1 227 ? -15.336 -4.809 -8.930 1.00 89.44 227 ASP A CA 1
ATOM 1937 C C . ASP A 1 227 ? -14.518 -5.830 -9.717 1.00 89.44 227 ASP A C 1
ATOM 1939 O O . ASP A 1 227 ? -13.813 -5.472 -10.656 1.00 89.44 227 ASP A O 1
ATOM 1943 N N . PHE A 1 228 ? -14.611 -7.104 -9.339 1.00 87.75 228 PHE A N 1
ATOM 1944 C CA . PHE A 1 228 ? -13.824 -8.172 -9.962 1.00 87.75 228 PHE A CA 1
ATOM 1945 C C . PHE A 1 228 ? -14.243 -8.515 -11.400 1.00 87.75 228 PHE A C 1
ATOM 1947 O O . PHE A 1 228 ? -13.568 -9.304 -12.054 1.00 87.75 228 PHE A O 1
ATOM 1954 N N . ASN A 1 229 ? -15.314 -7.909 -11.927 1.00 83.62 229 ASN A N 1
ATOM 1955 C CA . ASN A 1 229 ? -15.608 -7.980 -13.363 1.00 83.62 229 ASN A CA 1
ATOM 1956 C C . ASN A 1 229 ? -14.729 -7.020 -14.175 1.00 83.62 229 ASN A C 1
ATOM 1958 O O . ASN A 1 229 ? -14.614 -7.173 -15.389 1.00 83.62 229 ASN A O 1
ATOM 1962 N N . LYS A 1 230 ? -14.140 -6.017 -13.513 1.00 83.88 230 LYS A N 1
ATOM 1963 C CA . LYS A 1 230 ? -13.251 -5.029 -14.126 1.00 83.88 230 LYS A CA 1
ATOM 1964 C C . LYS A 1 230 ? -11.819 -5.151 -13.640 1.00 83.88 230 LYS A C 1
ATOM 1966 O O . LYS A 1 230 ? -10.924 -4.961 -14.441 1.00 83.88 230 LYS A O 1
ATOM 1971 N N . LEU A 1 231 ? -11.609 -5.464 -12.366 1.00 83.25 231 LEU A N 1
ATOM 1972 C CA . LEU A 1 231 ? -10.308 -5.670 -11.733 1.00 83.25 231 LEU A CA 1
ATOM 1973 C C . LEU A 1 231 ? -10.053 -7.171 -11.627 1.00 83.25 231 LEU A C 1
ATOM 1975 O O . LEU A 1 231 ? -10.528 -7.815 -10.694 1.00 83.25 231 LEU A O 1
ATOM 1979 N N . ILE A 1 232 ? -9.336 -7.738 -12.590 1.00 83.19 232 ILE A N 1
ATOM 1980 C CA . ILE A 1 232 ? -9.111 -9.181 -12.691 1.00 83.19 232 ILE A CA 1
ATOM 1981 C C . ILE A 1 232 ? -7.687 -9.478 -12.203 1.00 83.19 232 ILE A C 1
ATOM 1983 O O . ILE A 1 232 ? -6.747 -9.292 -12.978 1.00 83.19 232 ILE A O 1
ATOM 1987 N N . PRO A 1 233 ? -7.485 -9.907 -10.942 1.00 83.81 233 PRO A N 1
ATOM 1988 C CA . PRO A 1 233 ? -6.158 -10.258 -10.447 1.00 83.81 233 PRO A CA 1
ATOM 1989 C C . PRO A 1 233 ? -5.671 -11.566 -11.087 1.00 83.81 233 PRO A C 1
ATOM 1991 O O . PRO A 1 233 ? -6.428 -12.532 -11.189 1.00 83.81 233 PRO A O 1
ATOM 1994 N N . VAL A 1 234 ? -4.403 -11.598 -11.500 1.00 80.06 234 VAL A N 1
ATOM 1995 C CA . VAL A 1 234 ? -3.760 -12.775 -12.114 1.00 80.06 234 VAL A CA 1
ATOM 1996 C C . VAL A 1 234 ? -2.649 -13.304 -11.212 1.00 80.06 234 VAL A C 1
ATOM 1998 O O . VAL A 1 234 ? -2.618 -14.493 -10.901 1.00 80.06 234 VAL A O 1
ATOM 2001 N N . TYR A 1 235 ? -1.775 -12.413 -10.747 1.00 79.06 235 TYR A N 1
ATOM 2002 C CA . TYR A 1 235 ? -0.720 -12.709 -9.783 1.00 79.06 235 TYR A CA 1
ATOM 2003 C C . TYR A 1 235 ? -0.992 -11.994 -8.469 1.00 79.06 235 TYR A C 1
ATOM 2005 O O . TYR A 1 235 ? -1.444 -10.850 -8.470 1.00 79.06 235 TYR A O 1
ATOM 2013 N N . PHE A 1 236 ? -0.672 -12.659 -7.362 1.00 85.81 236 PHE A N 1
ATOM 2014 C CA . PHE A 1 236 ? -0.815 -12.125 -6.013 1.00 85.81 236 PHE A CA 1
ATOM 2015 C C . PHE A 1 236 ? 0.557 -12.018 -5.351 1.00 85.81 236 PHE A C 1
ATOM 2017 O O . PHE A 1 236 ? 1.378 -12.927 -5.450 1.00 85.81 236 PHE A O 1
ATOM 2024 N N . PHE A 1 237 ? 0.777 -10.908 -4.658 1.00 87.56 237 PHE A N 1
ATOM 2025 C CA . PHE A 1 237 ? 1.999 -10.574 -3.945 1.00 87.56 237 PHE A CA 1
ATOM 2026 C C . PHE A 1 237 ? 1.705 -10.517 -2.450 1.00 87.56 237 PHE A C 1
ATOM 2028 O O . PHE A 1 237 ? 0.748 -9.868 -2.008 1.00 87.56 237 PHE A O 1
ATOM 2035 N N . THR A 1 238 ? 2.541 -11.202 -1.676 1.00 82.19 238 THR A N 1
ATOM 2036 C CA . THR A 1 238 ? 2.444 -11.304 -0.218 1.00 82.19 238 THR A CA 1
ATOM 2037 C C . THR A 1 238 ? 3.840 -11.202 0.413 1.00 82.19 238 THR A C 1
ATOM 2039 O O . THR A 1 238 ? 4.834 -11.169 -0.314 1.00 82.19 238 THR A O 1
ATOM 2042 N N . ASP A 1 239 ? 3.925 -11.053 1.735 1.00 68.19 239 ASP A N 1
ATOM 2043 C CA . ASP A 1 239 ? 5.186 -11.081 2.489 1.00 68.19 239 ASP A CA 1
ATOM 2044 C C . ASP A 1 239 ? 5.683 -12.506 2.806 1.00 68.19 239 ASP A C 1
ATOM 2046 O O . ASP A 1 239 ? 6.749 -12.653 3.410 1.00 68.19 239 ASP A O 1
ATOM 2050 N N . VAL A 1 240 ? 4.936 -13.538 2.384 1.00 53.84 240 VAL A N 1
ATOM 2051 C CA . VAL A 1 240 ? 5.225 -14.972 2.575 1.00 53.84 240 VAL A CA 1
ATOM 2052 C C . VAL A 1 240 ? 4.964 -15.788 1.310 1.00 53.84 240 VAL A C 1
ATOM 2054 O O . VAL A 1 240 ? 3.970 -15.498 0.599 1.00 53.84 240 VAL A O 1
#

Radius of gyration: 19.62 Å; chains: 1; bounding box: 44×50×59 Å

Secondary structure (DSSP, 8-state):
-HHHHHHHHHHHTTS---S-TT------PPP--S-----EEEEEEEETTEEEEEEEEEGGGG--TTSHHHHHHHHHHHHHHHHHHHH-HHHHHHHHHHH-HHHHHHHHHHHHHHHHSEE----TTT--TT-PPPHHHHHHHTEE-HHHHHHHHHHHHHHHHHHTTTSHHHHH-EEEEEEEEEE-TTS-EEEEEEEEEE-TTSGGG--EEE-S--SSPPPTT--EEP-TTTEEEEEEE---

pLDDT: mean 81.18, std 22.48, range [23.56, 98.75]